Protein AF-A0A3D2CGJ2-F1 (afdb_monomer)

Sequence (228 aa):
MRFDLLVDPRADGAYFADTLSVARAELLLHAPTCEPAVIEHPMFTRLRVDAPREALPTLARLSFVQGIFAVDGEHLTVESAEPAHRLPAALVYGAKYRGKTHEILTLLALNVARATCTVPVETPLKVLDPMAGRGTTLLWAARLGWSATGIERQTGAVADFQRHVKKQCKLHRIKHKETRGTVGRKGRSGTGNFVRYSFGEPTIRLITGDARKTRPLLQGERFPLIVT

Mean predicted aligned error: 4.24 Å

Foldseek 3Di:
DKKKFWFAPCLCVAQPPCSVVLLQVLCCLLVVPWRWDWDDDPVTIITMTDDDPVCLLVSCLQLGGPFMWDDDPPDTHTDPRHVPFPDDPCLQPVPPDDAPHDLSNLSSQVSNQVSPFPDDPPDAAEEEEADCQLNSNQSVCVRNVHAYEYEHQDVVSQVNNVVSNVVCCVVVVQDKDKDWDAQDDDDPSQFRTKIWIDRDRYIYMYGHHHSVPCCSNCVPDDGSHYGD

Radius of gyration: 18.98 Å; Cα contacts (8 Å, |Δi|>4): 438; chains: 1; bounding box: 40×36×64 Å

Solvent-accessible surface area (backbone atoms only — not comparable to full-atom values): 12471 Å² total; per-residue (Å²): 86,46,33,35,35,31,52,34,79,68,34,42,81,53,45,48,96,42,36,67,63,51,47,51,52,56,46,34,65,80,36,75,85,37,73,61,46,81,47,81,49,103,88,52,44,28,40,34,30,63,45,61,79,85,48,34,38,61,56,42,54,41,56,39,41,68,47,43,24,40,53,56,91,90,46,73,43,82,49,94,50,61,46,72,58,70,44,66,67,54,64,58,69,32,96,85,62,76,48,90,59,53,70,50,46,45,45,38,53,51,51,54,50,53,66,74,40,88,68,58,91,87,53,88,49,36,36,34,19,55,68,27,52,40,31,54,61,37,38,46,28,39,22,65,50,18,22,20,42,27,21,26,67,56,63,68,32,50,52,49,30,53,52,49,54,55,47,38,29,63,77,68,67,50,70,66,48,82,49,73,53,57,44,73,72,92,52,95,82,49,51,26,29,32,46,32,42,30,60,74,86,24,34,36,32,45,29,30,32,58,52,94,55,43,66,71,62,50,73,80,69,80,54,88,36,79,56,127

Structure (mmCIF, N/CA/C/O backbone):
data_AF-A0A3D2CGJ2-F1
#
_entry.id   AF-A0A3D2CGJ2-F1
#
loop_
_atom_site.group_PDB
_atom_site.id
_atom_site.type_symbol
_atom_site.label_atom_id
_atom_site.label_alt_id
_atom_site.label_comp_id
_atom_site.label_asym_id
_atom_site.label_entity_id
_atom_site.label_seq_id
_atom_site.pdbx_PDB_ins_code
_atom_site.Cartn_x
_atom_site.Cartn_y
_atom_site.Cartn_z
_atom_site.occupancy
_atom_site.B_iso_or_equiv
_atom_site.auth_seq_id
_atom_site.auth_comp_id
_atom_site.auth_asym_id
_atom_site.auth_atom_id
_atom_site.pdbx_PDB_model_num
ATOM 1 N N . MET A 1 1 ? 5.450 -9.428 -25.112 1.00 92.50 1 MET A N 1
ATOM 2 C CA . MET A 1 1 ? 5.535 -8.076 -25.710 1.00 92.50 1 MET A CA 1
ATOM 3 C C . MET A 1 1 ? 6.461 -7.250 -24.839 1.00 92.50 1 MET A C 1
ATOM 5 O O . MET A 1 1 ? 6.574 -7.571 -23.661 1.00 92.50 1 MET A O 1
ATOM 9 N N . ARG A 1 2 ? 7.100 -6.213 -25.385 1.00 96.25 2 ARG A N 1
ATOM 10 C CA . ARG A 1 2 ? 7.971 -5.337 -24.595 1.00 96.25 2 ARG A CA 1
ATOM 11 C C . ARG A 1 2 ? 7.185 -4.176 -24.011 1.00 96.25 2 ARG A C 1
ATOM 13 O O . ARG A 1 2 ? 6.451 -3.501 -24.735 1.00 96.25 2 ARG A O 1
ATOM 20 N N . PHE A 1 3 ? 7.393 -3.933 -22.725 1.00 97.44 3 PHE A N 1
ATOM 21 C CA . PHE A 1 3 ? 6.833 -2.797 -22.013 1.00 97.44 3 PHE A CA 1
ATOM 22 C C . PHE A 1 3 ? 7.919 -2.047 -21.257 1.00 97.44 3 PHE A C 1
ATOM 24 O O . PHE A 1 3 ? 8.797 -2.663 -20.660 1.00 97.44 3 PHE A O 1
ATOM 31 N N . ASP A 1 4 ? 7.814 -0.725 -21.238 1.00 97.69 4 ASP A N 1
ATOM 32 C CA . ASP A 1 4 ? 8.592 0.129 -20.355 1.00 97.69 4 ASP A CA 1
ATOM 33 C C . ASP A 1 4 ? 7.729 0.579 -19.180 1.00 97.69 4 ASP A C 1
ATOM 35 O O . ASP A 1 4 ? 6.671 1.185 -19.362 1.00 97.69 4 ASP A O 1
ATOM 39 N N . LEU A 1 5 ? 8.207 0.303 -17.972 1.00 97.75 5 LEU A N 1
ATOM 40 C CA . LEU A 1 5 ? 7.617 0.742 -16.716 1.00 97.75 5 LEU A CA 1
ATOM 41 C C . LEU A 1 5 ? 8.320 2.026 -16.277 1.00 97.75 5 LEU A C 1
ATOM 43 O O . LEU A 1 5 ? 9.502 1.995 -15.933 1.00 97.75 5 LEU A O 1
ATOM 47 N N . LEU A 1 6 ? 7.620 3.157 -16.308 1.00 97.75 6 LEU A N 1
ATOM 48 C CA . LEU A 1 6 ? 8.164 4.434 -15.851 1.00 97.75 6 LEU A CA 1
ATOM 49 C C . LEU A 1 6 ? 8.281 4.435 -14.328 1.00 97.75 6 LEU A C 1
ATOM 51 O O . LEU A 1 6 ? 7.284 4.227 -13.632 1.00 97.75 6 LEU A O 1
ATOM 55 N N . VAL A 1 7 ? 9.491 4.692 -13.833 1.00 97.88 7 VAL A N 1
ATOM 56 C CA . VAL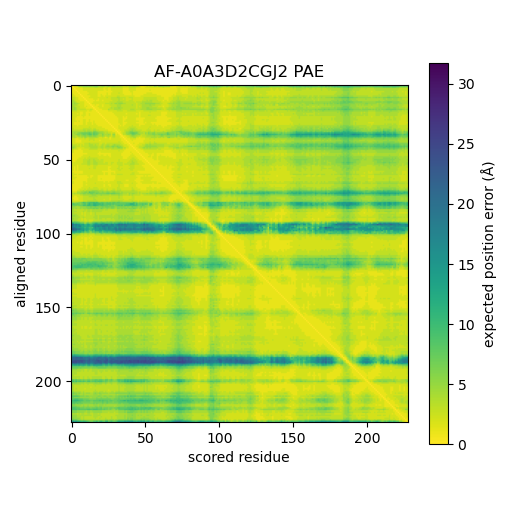 A 1 7 ? 9.768 4.808 -12.401 1.00 97.88 7 VAL A CA 1
ATOM 57 C C . VAL A 1 7 ? 9.228 6.144 -11.894 1.00 97.88 7 VAL A C 1
ATOM 59 O O . VAL A 1 7 ? 9.568 7.202 -12.417 1.00 97.88 7 VAL A O 1
ATOM 62 N N . ASP A 1 8 ? 8.374 6.090 -10.876 1.00 95.94 8 ASP A N 1
ATOM 63 C CA . ASP A 1 8 ? 7.817 7.254 -10.202 1.00 95.94 8 ASP A CA 1
ATOM 64 C C . ASP A 1 8 ? 8.944 8.016 -9.495 1.00 95.94 8 ASP A C 1
ATOM 66 O O . ASP A 1 8 ? 9.579 7.455 -8.601 1.00 95.94 8 ASP A O 1
ATOM 70 N N . PRO A 1 9 ? 9.178 9.301 -9.810 1.00 93.19 9 PRO A N 1
ATOM 71 C CA . PRO A 1 9 ? 10.244 10.078 -9.177 1.00 93.19 9 PRO A CA 1
ATOM 72 C C . PRO A 1 9 ? 10.048 10.242 -7.661 1.00 93.19 9 PRO A C 1
ATOM 74 O O . PRO A 1 9 ? 10.985 10.537 -6.927 1.00 93.19 9 PRO A O 1
ATOM 77 N N . ARG A 1 10 ? 8.831 10.035 -7.141 1.00 92.81 10 ARG A N 1
ATOM 78 C CA . ARG A 1 10 ? 8.567 10.042 -5.694 1.00 92.81 10 ARG A CA 1
ATOM 79 C C . ARG A 1 10 ? 9.101 8.788 -4.998 1.00 92.81 10 ARG A C 1
ATOM 81 O O . ARG A 1 10 ? 9.174 8.783 -3.769 1.00 92.81 10 ARG A O 1
ATOM 88 N N . ALA A 1 11 ? 9.449 7.738 -5.744 1.00 94.56 11 ALA A N 1
ATOM 89 C CA . ALA A 1 11 ? 10.068 6.536 -5.199 1.00 94.56 11 ALA A CA 1
ATOM 90 C C . ALA A 1 11 ? 11.435 6.845 -4.569 1.00 94.56 11 ALA A C 1
ATOM 92 O O . ALA A 1 11 ? 11.758 6.252 -3.545 1.00 94.56 11 ALA A O 1
ATOM 93 N N . ASP A 1 12 ? 12.158 7.857 -5.057 1.00 92.56 12 ASP A N 1
ATOM 94 C CA . ASP A 1 12 ? 13.422 8.305 -4.452 1.00 92.56 12 ASP A CA 1
ATOM 95 C C . ASP A 1 12 ? 13.230 8.823 -3.021 1.00 92.56 12 ASP A C 1
ATOM 97 O O . ASP A 1 12 ? 14.066 8.600 -2.151 1.00 92.56 12 ASP A O 1
ATOM 101 N N . GLY A 1 13 ? 12.086 9.447 -2.723 1.00 90.62 13 GLY A N 1
ATOM 102 C CA . GLY A 1 13 ? 11.732 9.835 -1.353 1.00 90.62 13 GLY A CA 1
ATOM 103 C C . GLY A 1 13 ? 11.372 8.652 -0.444 1.00 90.62 13 GLY A C 1
ATOM 104 O O . GLY A 1 13 ? 11.361 8.799 0.779 1.00 90.62 13 GLY A O 1
ATOM 105 N N . ALA A 1 14 ? 11.063 7.491 -1.028 1.00 92.31 14 ALA A N 1
ATOM 106 C CA . ALA A 1 14 ? 10.706 6.268 -0.314 1.00 92.31 14 ALA A CA 1
ATOM 107 C C . ALA A 1 14 ? 11.908 5.336 -0.103 1.00 92.31 14 ALA A C 1
ATOM 109 O O . ALA A 1 14 ? 12.018 4.718 0.955 1.00 92.31 14 ALA A O 1
ATOM 110 N N . TYR A 1 15 ? 12.757 5.210 -1.125 1.00 94.81 15 TYR A N 1
ATOM 111 C CA . TYR A 1 15 ? 13.809 4.196 -1.241 1.00 94.81 15 TYR A CA 1
ATOM 112 C C . TYR A 1 15 ? 15.217 4.795 -1.301 1.00 94.81 15 TYR A C 1
ATOM 114 O O . TYR A 1 15 ? 16.192 4.065 -1.149 1.00 94.81 15 TYR A O 1
ATOM 122 N N . PHE A 1 16 ? 15.340 6.115 -1.461 1.00 92.56 16 PHE A N 1
ATOM 123 C CA . PHE A 1 16 ? 16.615 6.827 -1.520 1.00 92.56 16 PHE A CA 1
ATOM 124 C C . PHE A 1 16 ? 17.534 6.276 -2.622 1.00 92.56 16 PHE A C 1
ATOM 126 O O . PHE A 1 16 ? 17.125 6.170 -3.773 1.00 92.56 16 PHE A O 1
ATOM 133 N N . ALA A 1 17 ? 18.781 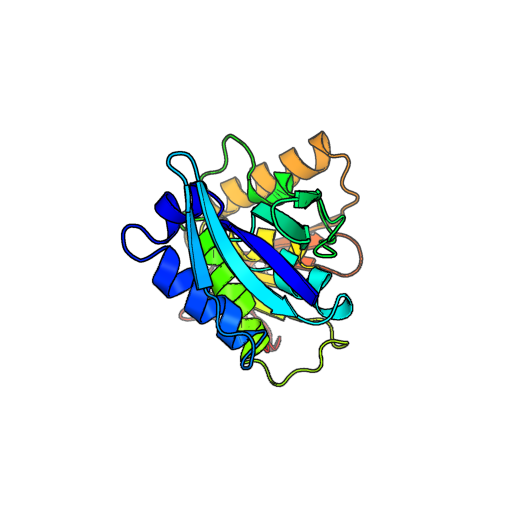5.934 -2.286 1.00 93.88 17 ALA A N 1
ATOM 134 C CA . ALA A 1 17 ? 19.759 5.417 -3.241 1.00 93.88 17 ALA A CA 1
ATOM 135 C C . ALA A 1 17 ? 19.392 4.028 -3.804 1.00 93.88 17 ALA A C 1
ATOM 137 O O . ALA A 1 17 ? 19.969 3.605 -4.802 1.00 93.88 17 ALA A O 1
ATOM 138 N N . ASP A 1 18 ? 18.422 3.337 -3.198 1.00 96.88 18 ASP A N 1
ATOM 139 C CA . ASP A 1 18 ? 18.042 1.966 -3.537 1.00 96.88 18 ASP A CA 1
ATOM 140 C C . ASP A 1 18 ? 16.813 1.879 -4.462 1.00 96.88 18 ASP A C 1
ATOM 142 O O . ASP A 1 18 ? 16.271 0.794 -4.665 1.00 96.88 18 ASP A O 1
ATOM 146 N N . THR A 1 19 ? 16.347 2.986 -5.059 1.00 96.56 19 THR A N 1
ATOM 147 C CA . THR A 1 19 ? 15.115 2.998 -5.877 1.00 96.56 19 THR A CA 1
ATOM 148 C C . THR A 1 19 ? 15.079 1.888 -6.929 1.00 96.56 19 THR A C 1
ATOM 150 O O . THR A 1 19 ? 14.100 1.145 -7.006 1.00 96.56 19 THR A O 1
ATOM 153 N N . LEU A 1 20 ? 16.140 1.731 -7.727 1.00 96.69 20 LEU A N 1
ATOM 154 C CA . LEU A 1 20 ? 16.167 0.733 -8.800 1.00 96.69 20 LEU A CA 1
ATOM 155 C C . LEU A 1 20 ? 16.313 -0.700 -8.278 1.00 96.69 20 LEU A C 1
ATOM 157 O O . LEU A 1 20 ? 15.720 -1.617 -8.848 1.00 96.69 20 LEU A O 1
ATOM 161 N N . SER A 1 21 ? 17.074 -0.906 -7.199 1.00 97.12 21 SER A N 1
ATOM 162 C CA . SER A 1 21 ? 17.254 -2.236 -6.607 1.00 97.12 21 SER A CA 1
ATOM 163 C C . SER A 1 21 ? 15.948 -2.726 -5.972 1.00 97.12 21 SER A C 1
ATOM 165 O O . SER A 1 21 ? 15.540 -3.864 -6.213 1.00 97.12 21 SER A O 1
ATOM 167 N N . VAL A 1 22 ? 15.235 -1.843 -5.266 1.00 97.81 22 VAL A N 1
ATOM 168 C CA . VAL A 1 22 ? 13.908 -2.105 -4.696 1.00 97.81 22 VAL A CA 1
ATOM 169 C C . VAL A 1 22 ? 12.865 -2.325 -5.791 1.00 97.81 22 VAL A C 1
ATOM 171 O O . VAL A 1 22 ? 12.122 -3.303 -5.724 1.00 97.81 22 VAL A O 1
ATOM 174 N N . ALA A 1 23 ? 12.836 -1.481 -6.827 1.00 97.44 23 ALA A N 1
ATOM 175 C CA . ALA A 1 23 ? 11.913 -1.633 -7.952 1.00 97.44 23 ALA A CA 1
ATOM 176 C C . ALA A 1 23 ? 12.105 -2.973 -8.680 1.00 97.44 23 ALA A C 1
ATOM 178 O O . ALA A 1 23 ? 11.134 -3.679 -8.959 1.00 97.44 23 ALA A O 1
ATOM 179 N N . ARG A 1 24 ? 13.360 -3.373 -8.933 1.00 97.12 24 ARG A N 1
ATOM 180 C CA . ARG A 1 24 ? 13.678 -4.684 -9.518 1.00 97.12 24 ARG A CA 1
ATOM 181 C C . ARG A 1 24 ? 13.236 -5.828 -8.606 1.00 97.12 24 ARG A C 1
ATOM 183 O O . ARG A 1 24 ? 12.664 -6.796 -9.099 1.00 97.12 24 ARG A O 1
ATOM 190 N N . ALA A 1 25 ? 13.486 -5.729 -7.302 1.00 97.06 25 ALA A N 1
ATOM 191 C CA . ALA A 1 25 ? 13.103 -6.766 -6.348 1.00 97.06 25 ALA A CA 1
ATOM 192 C C . ALA A 1 25 ? 11.578 -6.943 -6.261 1.00 97.06 25 ALA A C 1
ATOM 194 O O . ALA A 1 25 ? 11.092 -8.072 -6.301 1.00 97.06 25 ALA A O 1
ATOM 195 N N . GLU A 1 26 ? 10.816 -5.847 -6.195 1.00 97.69 26 GLU A N 1
ATOM 196 C CA . GLU A 1 26 ? 9.350 -5.902 -6.193 1.00 97.69 26 GLU A CA 1
ATOM 197 C C . GLU A 1 26 ? 8.807 -6.478 -7.509 1.00 97.69 26 GLU A C 1
ATOM 199 O O . GLU A 1 26 ? 7.946 -7.358 -7.487 1.00 97.69 26 GLU A O 1
ATOM 204 N N . LEU A 1 27 ? 9.338 -6.041 -8.658 1.00 96.94 27 LEU A N 1
ATOM 205 C CA . LEU A 1 27 ? 8.961 -6.581 -9.965 1.00 96.94 27 LEU A CA 1
ATOM 206 C C . LEU A 1 27 ? 9.160 -8.099 -10.016 1.00 96.94 27 LEU A C 1
ATOM 208 O O . LEU A 1 27 ? 8.228 -8.820 -10.364 1.00 96.94 27 LEU A O 1
ATOM 212 N N . LEU A 1 28 ? 10.345 -8.589 -9.647 1.00 95.25 28 LEU A N 1
ATOM 213 C CA . LEU A 1 28 ? 10.665 -10.019 -9.691 1.00 95.25 28 LEU A CA 1
ATOM 214 C C . LEU A 1 28 ? 9.841 -10.838 -8.692 1.00 95.25 28 LEU A C 1
ATOM 216 O O . LEU A 1 28 ? 9.604 -12.021 -8.915 1.00 95.25 28 LEU A O 1
ATOM 220 N N . LEU A 1 29 ? 9.344 -10.223 -7.620 1.00 94.44 29 LEU A N 1
ATOM 221 C CA . LEU A 1 29 ? 8.441 -10.890 -6.690 1.00 94.44 29 LEU A CA 1
ATOM 222 C C . LEU A 1 29 ? 7.063 -11.174 -7.319 1.00 94.44 29 LEU A C 1
ATOM 224 O O . LEU A 1 29 ? 6.441 -12.190 -7.015 1.00 94.44 29 LEU A O 1
ATOM 228 N N . HIS A 1 30 ? 6.593 -10.299 -8.211 1.00 91.62 30 HIS A N 1
ATOM 229 C CA . HIS A 1 30 ? 5.303 -10.440 -8.898 1.00 91.62 30 HIS A CA 1
ATOM 230 C C . HIS A 1 30 ? 5.408 -11.046 -10.303 1.00 91.62 30 HIS A C 1
ATOM 232 O O . HIS A 1 30 ? 4.425 -11.582 -10.815 1.00 91.62 30 HIS A O 1
ATOM 238 N N . ALA A 1 31 ? 6.584 -10.970 -10.920 1.00 91.12 31 ALA A N 1
ATOM 239 C CA . ALA A 1 31 ? 6.884 -11.483 -12.247 1.00 91.12 31 ALA A CA 1
ATOM 240 C C . ALA A 1 31 ? 8.306 -12.090 -12.274 1.00 91.12 31 ALA A C 1
ATOM 242 O O . ALA A 1 31 ? 9.223 -11.490 -12.837 1.00 91.12 31 ALA A O 1
ATOM 243 N N . PRO A 1 32 ? 8.511 -13.288 -11.686 1.00 88.62 32 PRO A N 1
ATOM 244 C CA . PRO A 1 32 ? 9.847 -13.856 -11.450 1.00 88.62 32 PRO A CA 1
ATOM 245 C C . PRO A 1 32 ? 10.691 -14.099 -12.701 1.00 88.62 32 PRO A C 1
ATOM 247 O O . PRO A 1 32 ? 11.912 -14.157 -12.623 1.00 88.62 32 PRO A O 1
ATOM 250 N N . THR A 1 33 ? 10.048 -14.251 -13.856 1.00 86.69 33 THR A N 1
ATOM 251 C CA . THR A 1 33 ? 10.714 -14.490 -15.142 1.00 86.69 33 THR A CA 1
ATOM 252 C C . THR A 1 33 ? 10.982 -13.206 -15.929 1.00 86.69 33 THR A C 1
ATOM 254 O O . THR A 1 33 ? 11.547 -13.271 -17.015 1.00 86.69 33 THR A O 1
ATOM 257 N N . CYS A 1 34 ? 10.545 -12.046 -15.430 1.00 87.69 34 CYS A N 1
ATOM 258 C CA . CYS A 1 34 ? 10.668 -10.760 -16.114 1.00 87.69 34 CYS A CA 1
ATOM 259 C C . CYS A 1 34 ? 11.903 -10.009 -15.612 1.00 87.69 34 CYS A C 1
ATOM 261 O O . CYS A 1 34 ? 11.780 -9.071 -14.824 1.00 87.69 34 CYS A O 1
ATOM 263 N N . GLU A 1 35 ? 13.098 -10.409 -16.054 1.00 89.56 35 GLU A N 1
ATOM 264 C CA . GLU A 1 35 ? 14.304 -9.633 -15.757 1.00 89.56 35 GLU A CA 1
ATOM 265 C C . GLU A 1 35 ? 14.260 -8.270 -16.466 1.00 89.56 35 GLU A C 1
ATOM 267 O O . GLU A 1 35 ? 14.174 -8.226 -17.696 1.00 89.56 35 GLU A O 1
ATOM 272 N N . PRO A 1 36 ? 14.306 -7.147 -15.724 1.00 95.94 36 PRO A N 1
ATOM 273 C CA . PRO A 1 36 ? 14.214 -5.836 -16.339 1.00 95.94 36 PRO A CA 1
ATOM 274 C C . PRO A 1 36 ? 15.566 -5.361 -16.877 1.00 95.94 36 PRO A C 1
ATOM 276 O O . PRO A 1 36 ? 16.588 -5.471 -16.198 1.00 95.94 36 PRO A O 1
ATOM 279 N N . ALA A 1 37 ? 15.551 -4.714 -18.041 1.00 96.62 37 ALA A N 1
ATOM 280 C CA . ALA A 1 37 ? 16.643 -3.850 -18.479 1.00 96.62 37 ALA A CA 1
ATOM 281 C C . ALA A 1 37 ? 16.384 -2.410 -18.010 1.00 96.62 37 ALA A C 1
ATOM 283 O O . ALA A 1 37 ? 15.287 -1.878 -18.187 1.00 96.62 37 ALA A O 1
ATOM 284 N N . VAL A 1 38 ? 17.389 -1.767 -17.417 1.00 97.38 38 VAL A N 1
ATOM 285 C CA . VAL A 1 38 ? 17.290 -0.361 -17.002 1.00 97.38 38 VAL A CA 1
ATOM 286 C C . VAL A 1 38 ? 17.525 0.528 -18.218 1.00 97.38 38 VAL A C 1
ATOM 288 O O . VAL A 1 38 ? 18.543 0.404 -18.894 1.00 97.38 38 VAL A O 1
ATOM 291 N N . ILE A 1 39 ? 16.581 1.425 -18.493 1.00 96.56 39 ILE A N 1
ATOM 292 C CA . ILE A 1 39 ? 16.680 2.421 -19.559 1.00 96.56 39 ILE A CA 1
ATOM 293 C C . ILE A 1 39 ? 16.697 3.803 -18.912 1.00 96.56 39 ILE A C 1
ATOM 295 O O . ILE A 1 39 ? 15.660 4.301 -18.462 1.00 96.56 39 ILE A O 1
ATOM 299 N N . GLU A 1 40 ? 17.874 4.416 -18.870 1.00 95.25 40 GLU A N 1
ATOM 300 C CA . GLU A 1 40 ? 18.070 5.749 -18.306 1.00 95.25 40 GLU A CA 1
ATOM 301 C C . GLU A 1 40 ? 17.908 6.826 -19.380 1.00 95.25 40 GLU A C 1
ATOM 303 O O . GLU A 1 40 ? 18.417 6.718 -20.496 1.00 95.25 40 GLU A O 1
ATOM 308 N N . HIS A 1 41 ? 17.186 7.883 -19.031 1.00 92.56 41 HIS A N 1
ATOM 309 C CA . HIS A 1 41 ? 17.083 9.113 -19.798 1.00 92.56 41 HIS A CA 1
ATOM 310 C C . HIS A 1 41 ? 17.376 10.283 -18.846 1.00 92.56 41 HIS A C 1
ATOM 312 O O . HIS A 1 41 ? 17.031 10.186 -17.668 1.00 92.56 41 HIS A O 1
ATOM 318 N N . PRO A 1 42 ? 17.928 11.422 -19.307 1.00 93.19 42 PRO A N 1
ATOM 319 C CA . PRO A 1 42 ? 18.275 12.544 -18.424 1.00 93.19 42 PRO A CA 1
ATOM 320 C C . PRO A 1 42 ? 17.153 13.053 -17.503 1.00 93.19 42 PRO A C 1
ATOM 322 O O . PRO A 1 42 ? 17.430 13.692 -16.495 1.00 93.19 42 PRO A O 1
ATOM 325 N N . MET A 1 43 ? 15.891 12.792 -17.856 1.00 93.44 43 MET A N 1
ATOM 326 C CA . MET A 1 43 ? 14.709 13.262 -17.125 1.00 93.44 43 MET A CA 1
ATOM 327 C C . MET A 1 43 ? 13.953 12.165 -16.368 1.00 93.44 43 MET A C 1
ATOM 329 O O . MET A 1 43 ? 13.096 12.490 -15.550 1.00 93.44 43 MET A O 1
ATOM 333 N N . PHE A 1 44 ? 14.180 10.889 -16.684 1.00 94.94 44 PHE A N 1
ATOM 334 C CA . PHE A 1 44 ? 13.411 9.784 -16.116 1.00 94.94 44 PHE A CA 1
ATOM 335 C C . PHE A 1 44 ? 14.095 8.440 -16.355 1.00 94.94 44 PHE A C 1
ATOM 337 O O . PHE A 1 44 ? 14.824 8.257 -17.328 1.00 94.94 44 PHE A O 1
ATOM 344 N N . THR A 1 45 ? 13.756 7.464 -15.519 1.00 97.00 45 THR A N 1
ATOM 345 C CA . THR A 1 45 ? 14.235 6.087 -15.652 1.00 97.00 45 THR A CA 1
ATOM 346 C C . THR A 1 45 ? 13.070 5.149 -15.917 1.00 97.00 45 THR A C 1
ATOM 348 O O . THR A 1 45 ? 11.959 5.345 -15.416 1.00 97.00 45 THR A O 1
ATOM 351 N N . ARG A 1 46 ? 13.311 4.121 -16.731 1.00 97.12 46 ARG A N 1
ATOM 352 C CA . ARG A 1 46 ? 12.331 3.075 -17.033 1.00 97.12 46 ARG A CA 1
ATOM 353 C C . ARG A 1 46 ? 12.928 1.698 -16.797 1.00 97.12 46 ARG A C 1
ATOM 355 O O . ARG A 1 46 ? 14.113 1.486 -17.045 1.00 97.12 46 ARG A O 1
ATOM 362 N N . LEU A 1 47 ? 12.087 0.759 -16.381 1.00 97.81 47 LEU A N 1
ATOM 363 C CA . LEU A 1 47 ? 12.405 -0.665 -16.390 1.00 97.81 47 LEU A CA 1
ATOM 364 C C . LEU A 1 47 ? 11.713 -1.317 -17.585 1.00 97.81 47 LEU A C 1
ATOM 366 O O . LEU A 1 47 ? 10.485 -1.354 -17.648 1.00 97.81 47 LEU A O 1
ATOM 370 N N . ARG A 1 48 ? 12.501 -1.811 -18.538 1.00 97.38 48 ARG A N 1
ATOM 371 C CA . ARG A 1 48 ? 12.014 -2.521 -19.720 1.00 97.38 48 ARG A CA 1
ATOM 372 C C . ARG A 1 48 ? 11.855 -3.999 -19.416 1.00 97.38 48 ARG A C 1
ATOM 374 O O . ARG A 1 48 ? 12.817 -4.632 -18.997 1.00 97.38 48 ARG A O 1
ATOM 381 N N . VAL A 1 49 ? 10.674 -4.546 -19.677 1.00 97.06 49 VAL A N 1
ATOM 382 C CA . VAL A 1 49 ? 10.327 -5.946 -19.410 1.00 97.06 49 VAL A CA 1
ATOM 383 C C . VAL A 1 49 ? 9.663 -6.597 -20.618 1.00 97.06 49 VAL A C 1
ATOM 385 O O . VAL A 1 49 ? 8.922 -5.948 -21.360 1.00 97.06 49 VAL A O 1
ATOM 388 N N . ASP A 1 50 ? 9.885 -7.898 -20.785 1.00 95.88 50 ASP A N 1
ATOM 389 C CA . ASP A 1 50 ? 9.088 -8.740 -21.671 1.00 95.88 50 ASP A CA 1
ATOM 390 C C . ASP A 1 50 ? 7.971 -9.404 -20.866 1.00 95.88 50 ASP A C 1
ATOM 392 O O . ASP A 1 50 ? 8.223 -10.248 -20.011 1.00 95.88 50 ASP A O 1
ATOM 396 N N . ALA A 1 51 ? 6.724 -9.023 -21.139 1.00 94.12 51 ALA A N 1
ATOM 397 C CA . ALA A 1 51 ? 5.562 -9.545 -20.430 1.00 94.12 51 ALA A CA 1
ATOM 398 C C . ALA A 1 51 ? 4.364 -9.774 -21.374 1.00 94.12 51 ALA A C 1
ATOM 400 O O . ALA A 1 51 ? 4.287 -9.185 -22.464 1.00 94.12 51 ALA A O 1
ATOM 401 N N . PRO A 1 52 ? 3.424 -10.655 -20.998 1.00 93.50 52 PRO A N 1
ATOM 402 C CA . PRO A 1 52 ? 2.115 -10.743 -21.641 1.00 93.50 52 PRO A CA 1
ATOM 403 C C . PRO A 1 52 ? 1.243 -9.528 -21.257 1.00 93.50 52 PRO A C 1
ATOM 405 O O . PRO A 1 52 ? 1.425 -8.942 -20.187 1.00 93.50 52 PRO A O 1
ATOM 408 N N . ARG A 1 53 ? 0.291 -9.122 -22.113 1.00 92.38 53 ARG A N 1
ATOM 409 C CA . ARG A 1 53 ? -0.583 -7.949 -21.855 1.00 92.38 53 ARG A CA 1
ATOM 410 C C . ARG A 1 53 ? -1.437 -8.135 -20.599 1.00 92.38 53 ARG A C 1
ATOM 412 O O . ARG A 1 53 ? -1.753 -7.179 -19.900 1.00 92.38 53 ARG A O 1
ATOM 419 N N . GLU A 1 54 ? -1.755 -9.376 -20.279 1.00 91.88 54 GLU A N 1
ATOM 420 C CA . GLU A 1 54 ? -2.512 -9.813 -19.114 1.00 91.88 54 GLU A CA 1
ATOM 421 C C . GLU A 1 54 ? -1.799 -9.475 -17.793 1.00 91.88 54 GLU A C 1
ATOM 423 O O . GLU A 1 54 ? -2.449 -9.359 -16.757 1.00 91.88 54 GLU A O 1
ATOM 428 N N . ALA A 1 55 ? -0.476 -9.262 -17.817 1.00 92.38 55 ALA A N 1
ATOM 429 C CA . ALA A 1 55 ? 0.295 -8.854 -16.644 1.00 92.38 55 ALA A CA 1
ATOM 430 C C . ALA A 1 55 ? 0.182 -7.349 -16.333 1.00 92.38 55 ALA A C 1
ATOM 432 O O . ALA A 1 55 ? 0.524 -6.936 -15.223 1.00 92.38 55 ALA A O 1
ATOM 433 N N . LEU A 1 56 ? -0.310 -6.522 -17.267 1.00 93.94 56 LEU A N 1
ATOM 434 C CA . LEU A 1 56 ? -0.337 -5.061 -17.128 1.00 93.94 56 LEU A CA 1
ATOM 435 C C . LEU A 1 56 ? -1.038 -4.562 -15.852 1.00 93.94 56 LEU A C 1
ATOM 437 O O . LEU A 1 56 ? -0.464 -3.697 -15.191 1.00 93.94 56 LEU A O 1
ATOM 441 N N . PRO A 1 57 ? -2.202 -5.096 -15.422 1.00 92.88 57 PRO A N 1
ATOM 442 C CA . PRO A 1 57 ? -2.828 -4.662 -14.170 1.00 92.88 57 PRO A CA 1
ATOM 443 C C . PRO A 1 57 ? -1.980 -4.956 -12.924 1.00 92.88 57 PRO A C 1
ATOM 445 O O . PRO A 1 57 ? -2.039 -4.208 -11.947 1.00 92.88 57 PRO A O 1
ATOM 448 N N . THR A 1 58 ? -1.194 -6.037 -12.943 1.00 92.62 58 THR A N 1
ATOM 449 C CA . THR A 1 58 ? -0.263 -6.384 -11.859 1.00 92.62 58 THR A CA 1
ATOM 450 C C . THR A 1 58 ? 0.947 -5.457 -11.880 1.00 92.62 58 THR A C 1
ATOM 452 O O . THR A 1 58 ? 1.291 -4.896 -10.843 1.00 92.62 58 THR A O 1
ATOM 455 N N . LEU A 1 59 ? 1.540 -5.229 -13.056 1.00 95.75 59 LEU A N 1
ATOM 456 C CA . LEU A 1 59 ? 2.680 -4.324 -13.226 1.00 95.75 59 LEU A CA 1
ATOM 457 C C . LEU A 1 59 ? 2.320 -2.881 -12.847 1.00 95.75 59 LEU A C 1
ATOM 459 O O . LEU A 1 59 ? 3.077 -2.225 -12.143 1.00 95.75 59 LEU A O 1
ATOM 463 N N . ALA A 1 60 ? 1.130 -2.409 -13.221 1.00 95.94 60 ALA A N 1
ATOM 464 C CA . ALA A 1 60 ? 0.650 -1.067 -12.883 1.00 95.94 60 ALA A CA 1
ATOM 465 C C . ALA A 1 60 ? 0.418 -0.864 -11.377 1.00 95.94 60 ALA A C 1
ATOM 467 O O . ALA A 1 60 ? 0.245 0.268 -10.924 1.00 95.94 60 ALA A O 1
ATOM 468 N N . ARG A 1 61 ? 0.354 -1.952 -10.598 1.00 95.25 61 ARG A N 1
ATOM 469 C CA . ARG A 1 61 ? 0.147 -1.917 -9.145 1.00 95.25 61 ARG A CA 1
ATOM 470 C C . ARG A 1 61 ? 1.459 -1.925 -8.351 1.00 95.25 61 ARG A C 1
ATOM 472 O O . ARG A 1 61 ? 1.415 -1.690 -7.143 1.00 95.25 61 ARG A O 1
ATOM 479 N N . LEU A 1 62 ? 2.599 -2.174 -8.998 1.00 96.81 62 LEU A N 1
ATOM 480 C CA . LEU A 1 62 ? 3.914 -2.079 -8.362 1.00 96.81 62 LEU A CA 1
ATOM 481 C C . LEU A 1 62 ? 4.126 -0.666 -7.807 1.00 96.81 62 LEU A C 1
ATOM 483 O O . LEU A 1 62 ? 3.676 0.323 -8.392 1.00 96.81 62 LEU A O 1
ATOM 487 N N . SER A 1 63 ? 4.778 -0.559 -6.654 1.00 97.19 63 SER A N 1
ATOM 488 C CA . SER A 1 63 ? 4.813 0.677 -5.872 1.00 97.19 63 SER A CA 1
ATOM 489 C C . SER A 1 63 ? 5.583 1.811 -6.541 1.00 97.19 63 SER A C 1
ATOM 491 O O . SER A 1 63 ? 5.322 2.980 -6.249 1.00 97.19 63 SER A O 1
ATOM 493 N N . PHE A 1 64 ? 6.509 1.469 -7.435 1.00 97.12 64 PHE A N 1
ATOM 494 C CA . PHE A 1 64 ? 7.324 2.418 -8.185 1.00 97.12 64 PHE A CA 1
ATOM 495 C C . PHE A 1 64 ? 6.731 2.794 -9.548 1.00 97.12 64 PHE A C 1
ATOM 497 O O . PHE A 1 64 ? 7.279 3.673 -10.199 1.00 97.12 64 PHE A O 1
ATOM 504 N N . VAL A 1 65 ? 5.672 2.135 -10.033 1.00 97.12 65 VAL A N 1
ATOM 505 C CA . VAL A 1 65 ? 5.209 2.330 -11.416 1.00 97.12 65 VAL A CA 1
ATOM 506 C C . VAL A 1 65 ? 4.303 3.553 -11.519 1.00 97.12 65 VAL A C 1
ATOM 508 O O . VAL A 1 65 ? 3.214 3.596 -10.950 1.00 97.12 65 VAL A O 1
ATOM 511 N N . GLN A 1 66 ? 4.740 4.543 -12.297 1.00 95.56 66 GLN A N 1
ATOM 512 C CA . GLN A 1 66 ? 3.957 5.742 -12.607 1.00 95.56 66 GLN A CA 1
ATOM 513 C C . GLN A 1 66 ? 3.127 5.589 -13.888 1.00 95.56 66 GLN A C 1
ATOM 515 O O . GLN A 1 66 ? 2.058 6.185 -14.012 1.00 95.56 66 GLN A O 1
ATOM 520 N N . GLY A 1 67 ? 3.621 4.807 -14.846 1.00 96.12 67 GLY A N 1
ATOM 521 C CA . GLY A 1 67 ? 2.977 4.584 -16.136 1.00 96.12 67 GLY A CA 1
ATOM 522 C C . GLY A 1 67 ? 3.628 3.436 -16.896 1.00 96.12 67 GLY A C 1
ATOM 523 O O . GLY A 1 67 ? 4.759 3.052 -16.595 1.00 96.12 67 GLY A O 1
ATOM 524 N N . ILE A 1 68 ? 2.906 2.885 -17.871 1.00 97.62 68 ILE A N 1
ATOM 525 C CA . ILE A 1 68 ? 3.376 1.771 -18.697 1.00 97.62 68 ILE A CA 1
ATOM 526 C C . ILE A 1 68 ? 3.271 2.153 -20.169 1.00 97.62 68 ILE A C 1
ATOM 528 O O . ILE A 1 68 ? 2.271 2.731 -20.597 1.00 97.62 68 ILE A O 1
ATOM 532 N N . PHE A 1 69 ? 4.301 1.809 -20.936 1.00 97.75 69 PHE A N 1
ATOM 533 C CA . PHE A 1 69 ? 4.374 2.070 -22.366 1.00 97.75 69 PHE A CA 1
ATOM 534 C C . PHE A 1 69 ? 4.645 0.771 -23.116 1.00 97.75 69 PHE A C 1
ATOM 536 O O . PHE A 1 69 ? 5.589 0.061 -22.776 1.00 97.75 69 PHE A O 1
ATOM 543 N N . ALA A 1 70 ? 3.867 0.461 -24.150 1.00 97.69 70 ALA A N 1
ATOM 544 C CA . ALA A 1 70 ? 4.256 -0.552 -25.124 1.00 97.69 70 ALA A CA 1
ATOM 545 C C . ALA A 1 70 ? 5.402 -0.027 -25.984 1.00 97.69 70 ALA A C 1
ATOM 547 O O . ALA A 1 70 ? 5.395 1.136 -26.396 1.00 97.69 70 ALA A O 1
ATOM 548 N N . VAL A 1 71 ? 6.371 -0.901 -26.248 1.00 97.56 71 VAL A N 1
ATOM 549 C CA . VAL A 1 71 ? 7.581 -0.578 -27.004 1.00 97.56 71 VAL A CA 1
ATOM 550 C C . VAL A 1 71 ? 7.523 -1.248 -28.371 1.00 97.56 71 VAL A C 1
ATOM 552 O O . VAL A 1 71 ? 7.451 -2.477 -28.451 1.00 97.56 71 VAL A O 1
ATOM 555 N N . ASP A 1 72 ? 7.623 -0.444 -29.428 1.00 96.06 72 ASP A N 1
ATOM 556 C CA . ASP A 1 72 ? 7.776 -0.906 -30.811 1.00 96.06 72 ASP A CA 1
ATOM 557 C C . ASP A 1 72 ? 8.922 -0.149 -31.498 1.00 96.06 72 ASP A C 1
ATOM 559 O O . ASP A 1 72 ? 8.797 1.020 -31.875 1.00 96.06 72 ASP A O 1
ATOM 563 N N . GLY A 1 73 ? 10.087 -0.798 -31.582 1.00 91.69 73 GLY A N 1
ATOM 564 C CA . GLY A 1 73 ? 11.333 -0.138 -31.968 1.00 91.69 73 GLY A CA 1
ATOM 565 C C . GLY A 1 73 ? 11.647 1.039 -31.037 1.00 91.69 73 GLY A C 1
ATOM 566 O O . GLY A 1 73 ? 11.909 0.845 -29.848 1.00 91.69 73 GLY A O 1
ATOM 567 N N . GLU A 1 74 ? 11.607 2.253 -31.586 1.00 89.44 74 GLU A N 1
ATOM 568 C CA . GLU A 1 74 ? 11.815 3.5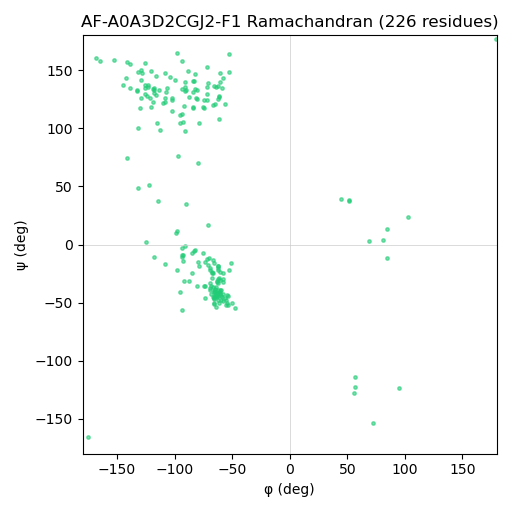13 -30.855 1.00 89.44 74 GLU A CA 1
ATOM 569 C C . GLU A 1 74 ? 10.510 4.165 -30.368 1.00 89.44 74 GLU A C 1
ATOM 571 O O . GLU A 1 74 ? 10.544 5.114 -29.583 1.00 89.44 74 GLU A O 1
ATOM 576 N N . HIS A 1 75 ? 9.353 3.658 -30.796 1.00 95.88 75 HIS A N 1
ATOM 577 C CA . HIS A 1 75 ? 8.057 4.225 -30.447 1.00 95.88 75 HIS A CA 1
ATOM 578 C C . HIS A 1 75 ? 7.568 3.711 -29.094 1.00 95.88 75 HIS A C 1
ATOM 580 O O . HIS A 1 75 ? 7.686 2.528 -28.761 1.00 95.88 75 HIS A O 1
ATOM 586 N N . LEU A 1 76 ? 6.964 4.622 -28.331 1.00 96.62 76 LEU A N 1
ATOM 587 C CA . LEU A 1 76 ? 6.355 4.352 -27.035 1.00 96.62 76 LEU A CA 1
ATOM 588 C C . LEU A 1 76 ? 4.883 4.722 -27.101 1.00 96.62 76 LEU A C 1
ATOM 590 O O . LEU A 1 76 ? 4.541 5.886 -27.307 1.00 96.62 76 LEU A O 1
ATOM 594 N N . THR A 1 77 ? 4.014 3.741 -26.892 1.00 97.31 77 THR A N 1
ATOM 595 C CA . THR A 1 77 ? 2.568 3.975 -26.820 1.00 97.31 77 THR A CA 1
ATOM 596 C C . THR A 1 77 ? 2.114 3.816 -25.382 1.00 97.31 77 THR A C 1
ATOM 598 O O . THR A 1 77 ? 2.386 2.789 -24.768 1.00 97.31 77 THR A O 1
ATOM 601 N N . VAL A 1 78 ? 1.434 4.826 -24.834 1.00 96.88 78 VAL A N 1
ATOM 602 C CA . VAL A 1 78 ? 0.872 4.754 -23.477 1.00 96.88 78 VAL A CA 1
ATOM 603 C C . VAL A 1 78 ? -0.144 3.620 -23.411 1.00 96.88 78 VAL A C 1
ATOM 605 O O . VAL A 1 78 ? -1.091 3.578 -24.194 1.00 96.88 78 VAL A O 1
ATOM 608 N N . GLU A 1 79 ? 0.033 2.726 -22.445 1.00 95.81 79 GLU A N 1
ATOM 609 C CA . GLU A 1 79 ? -0.907 1.647 -22.173 1.00 95.81 79 GLU A CA 1
ATOM 610 C C . GLU A 1 79 ? -1.901 2.072 -21.090 1.00 95.81 79 GLU A C 1
ATOM 612 O O . GLU A 1 79 ? -1.526 2.589 -20.035 1.00 95.81 79 GLU A O 1
ATOM 617 N N . SER A 1 80 ? -3.190 1.816 -21.328 1.00 87.44 80 SER A N 1
ATOM 618 C CA . SER A 1 80 ? -4.241 2.008 -20.323 1.00 87.44 80 SER A CA 1
ATOM 619 C C . SER A 1 80 ? -4.249 0.818 -19.359 1.00 87.44 80 SER A C 1
ATOM 621 O O . SER A 1 80 ? -5.122 -0.048 -19.388 1.00 87.44 80 SER A O 1
ATOM 623 N N . ALA A 1 81 ? -3.209 0.736 -18.532 1.00 85.06 81 ALA A N 1
ATOM 624 C CA . ALA A 1 81 ? -3.075 -0.289 -17.511 1.00 85.06 81 ALA A CA 1
ATOM 625 C C . ALA A 1 81 ? -3.685 0.211 -16.197 1.00 85.06 81 ALA A C 1
ATOM 627 O O . ALA A 1 81 ? -3.050 0.938 -15.435 1.00 85.06 81 ALA A O 1
ATOM 628 N N . GLU A 1 82 ? -4.932 -0.174 -15.925 1.00 85.06 82 GLU A N 1
ATOM 629 C CA . GLU A 1 82 ? -5.588 0.180 -14.670 1.00 85.06 82 GLU A CA 1
ATOM 630 C C . GLU A 1 82 ? -5.212 -0.814 -13.558 1.00 85.06 82 GLU A C 1
ATOM 632 O O . GLU A 1 82 ? -5.582 -1.990 -13.627 1.00 85.06 82 GLU A O 1
ATOM 637 N N . PRO A 1 83 ? -4.564 -0.372 -12.464 1.00 87.69 83 PRO A N 1
ATOM 638 C CA . PRO A 1 83 ? -4.194 -1.224 -11.326 1.00 87.69 83 PRO A CA 1
ATOM 639 C C . PRO A 1 83 ? -5.399 -1.670 -10.477 1.00 87.69 83 PRO A C 1
ATOM 641 O O . PRO A 1 83 ? -5.236 -2.061 -9.321 1.00 87.69 83 PRO A O 1
ATOM 644 N N . ALA A 1 84 ? -6.626 -1.554 -10.995 1.00 88.38 84 ALA A N 1
ATOM 645 C CA . ALA A 1 84 ? -7.894 -1.936 -10.370 1.00 88.38 84 ALA A CA 1
ATOM 646 C C . ALA A 1 84 ? -8.044 -1.506 -8.891 1.00 88.38 84 ALA A C 1
ATOM 648 O O . ALA A 1 84 ? -8.565 -2.252 -8.059 1.00 88.38 84 ALA A O 1
ATOM 649 N N . HIS A 1 85 ? -7.576 -0.301 -8.545 1.00 92.19 85 HIS A N 1
ATOM 650 C CA . HIS A 1 85 ? -7.794 0.284 -7.221 1.00 92.19 85 HIS A CA 1
ATOM 651 C C . HIS A 1 85 ? -9.289 0.564 -6.998 1.00 92.19 85 HIS A C 1
ATOM 653 O O . HIS A 1 85 ? -9.969 1.095 -7.872 1.00 92.19 85 HIS A O 1
ATOM 659 N N . ARG A 1 86 ? -9.807 0.240 -5.807 1.00 93.50 86 ARG A N 1
ATOM 660 C CA . ARG A 1 86 ? -11.232 0.394 -5.461 1.00 93.50 86 ARG A CA 1
ATOM 661 C C . ARG A 1 86 ? -11.600 1.790 -4.973 1.00 93.50 86 ARG A C 1
ATOM 663 O O . ARG A 1 86 ? -12.762 2.171 -5.077 1.00 93.50 86 ARG A O 1
ATOM 670 N N . LEU A 1 87 ? -10.639 2.544 -4.433 1.00 95.06 87 LEU A N 1
ATOM 671 C CA . LEU A 1 87 ? -10.866 3.904 -3.932 1.00 95.06 87 LEU A CA 1
ATOM 672 C C . LEU A 1 87 ? -9.898 4.923 -4.561 1.00 95.06 87 LEU A C 1
ATOM 674 O O . LEU A 1 87 ? -8.798 4.561 -4.994 1.00 95.06 87 LEU A O 1
ATOM 678 N N . PRO A 1 88 ? -10.267 6.218 -4.589 1.00 94.00 88 PRO A N 1
ATOM 679 C CA . PRO A 1 88 ? -9.426 7.267 -5.158 1.00 94.00 88 PRO A CA 1
ATOM 680 C C . PRO A 1 88 ? -8.072 7.410 -4.451 1.00 94.00 88 PRO A C 1
ATOM 682 O O . PRO A 1 88 ? -7.971 7.270 -3.231 1.00 94.00 88 PRO A O 1
ATOM 685 N N . ALA A 1 89 ? -7.038 7.796 -5.205 1.00 93.06 89 ALA A N 1
ATOM 686 C CA . ALA A 1 89 ? -5.690 8.042 -4.677 1.00 93.06 89 ALA A CA 1
ATOM 687 C C . ALA A 1 89 ? -5.651 9.115 -3.571 1.00 93.06 89 ALA A C 1
ATOM 689 O O . ALA A 1 89 ? -4.835 9.031 -2.657 1.00 93.06 89 ALA A O 1
ATOM 690 N N . ALA A 1 90 ? -6.571 10.085 -3.601 1.00 91.56 90 ALA A N 1
ATOM 691 C CA . ALA A 1 90 ? -6.668 11.145 -2.598 1.00 91.56 90 ALA A CA 1
ATOM 692 C C . ALA A 1 90 ? -6.966 10.639 -1.173 1.00 91.56 90 ALA A C 1
ATOM 694 O O . ALA A 1 90 ? -6.673 11.337 -0.199 1.00 91.56 90 ALA A O 1
ATOM 695 N N . LEU A 1 91 ? -7.500 9.416 -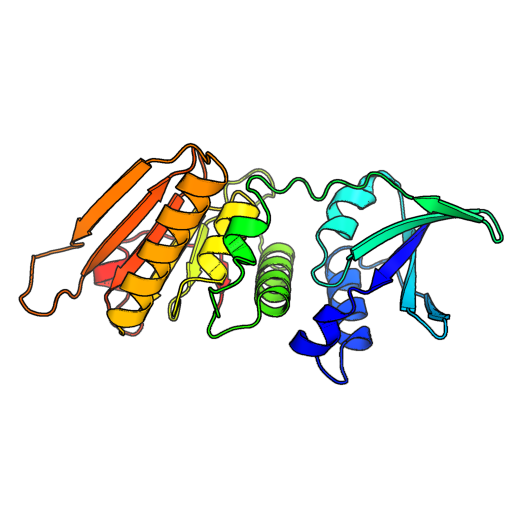1.032 1.00 92.88 91 LEU A N 1
ATOM 696 C CA . LEU A 1 91 ? -7.639 8.772 0.274 1.00 92.88 91 LEU A CA 1
ATOM 697 C C . LEU A 1 91 ? -6.272 8.519 0.927 1.00 92.88 91 LEU A C 1
ATOM 699 O O . LEU A 1 91 ? -6.167 8.598 2.145 1.00 92.88 91 LEU A O 1
ATOM 703 N N . VAL A 1 92 ? -5.237 8.259 0.131 1.00 93.75 92 VAL A N 1
ATOM 704 C CA . VAL A 1 92 ? -3.867 8.008 0.594 1.00 93.75 92 VAL A CA 1
ATOM 705 C C . VAL A 1 92 ? -3.058 9.309 0.585 1.00 93.75 92 VAL A C 1
ATOM 707 O O . VAL A 1 92 ? -2.598 9.754 1.630 1.00 93.75 92 VAL A O 1
ATOM 710 N N . TYR A 1 93 ? -2.969 9.977 -0.567 1.00 87.81 93 TYR A N 1
ATOM 711 C CA . TYR A 1 93 ? -2.068 11.114 -0.809 1.00 87.81 93 TYR A CA 1
ATOM 712 C C . TYR A 1 93 ? -2.681 12.486 -0.484 1.00 87.81 93 TYR A C 1
ATOM 714 O O . TYR A 1 93 ? -2.458 13.471 -1.190 1.00 87.81 93 TYR A O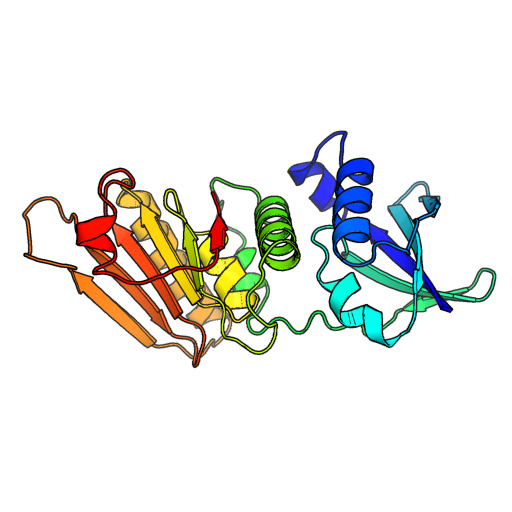 1
ATOM 722 N N . GLY A 1 94 ? -3.526 12.589 0.543 1.00 76.06 94 GLY A N 1
ATOM 723 C CA . GLY A 1 94 ? -4.187 13.862 0.838 1.00 76.06 94 GLY A CA 1
ATOM 724 C C . GLY A 1 94 ? -3.180 14.964 1.181 1.00 76.06 94 GLY A C 1
ATOM 725 O O . GLY A 1 94 ? -2.409 14.817 2.119 1.00 76.06 94 GLY A O 1
ATOM 726 N N . ALA A 1 95 ? -3.267 16.115 0.509 1.00 60.34 95 ALA A N 1
ATOM 727 C CA . ALA A 1 95 ? -2.262 17.194 0.507 1.00 60.34 95 ALA A CA 1
ATOM 728 C C . ALA A 1 95 ? -1.741 17.721 1.870 1.00 60.34 95 ALA A C 1
ATOM 730 O O . ALA A 1 95 ? -0.743 18.432 1.910 1.00 60.34 95 ALA A O 1
ATOM 731 N N . LYS A 1 96 ? -2.413 17.437 2.995 1.00 63.75 96 LYS A N 1
ATOM 732 C CA . LYS A 1 96 ? -1.985 17.845 4.354 1.00 63.75 96 LYS A CA 1
ATOM 733 C C . LYS A 1 96 ? -1.852 16.677 5.332 1.00 63.75 96 LYS A C 1
ATOM 735 O O . LYS A 1 96 ? -1.610 16.892 6.518 1.00 63.75 96 LYS A O 1
ATOM 740 N N . TYR A 1 97 ? -2.074 15.457 4.868 1.00 68.75 97 TYR A N 1
ATOM 741 C CA . TYR A 1 97 ? -1.941 14.269 5.683 1.00 68.75 97 TYR A CA 1
ATOM 742 C C . TYR A 1 97 ? -0.522 13.749 5.503 1.00 68.75 97 TYR A C 1
ATOM 744 O O . TYR A 1 97 ? -0.173 13.235 4.452 1.00 68.75 97 TYR A O 1
ATOM 752 N N . ARG A 1 98 ? 0.315 13.949 6.520 1.00 66.75 98 ARG A N 1
ATOM 753 C CA . ARG A 1 98 ? 1.637 13.331 6.567 1.00 66.75 98 ARG A CA 1
ATOM 754 C C . ARG A 1 98 ? 1.511 12.066 7.392 1.00 66.75 98 ARG A C 1
ATOM 756 O O . ARG A 1 98 ? 1.406 12.160 8.614 1.00 66.75 98 ARG A O 1
ATOM 763 N N . GLY A 1 99 ? 1.500 10.899 6.757 1.00 65.31 99 GLY A N 1
ATOM 764 C CA . GLY A 1 99 ? 1.750 9.647 7.470 1.00 65.31 99 GLY A CA 1
ATOM 765 C C . GLY A 1 99 ? 3.059 9.724 8.269 1.00 65.31 99 GLY A C 1
ATOM 766 O O . GLY A 1 99 ? 3.864 10.635 8.081 1.00 65.31 99 GLY A O 1
ATOM 767 N N . LYS A 1 100 ? 3.273 8.807 9.218 1.00 74.75 100 LYS A N 1
ATOM 768 C CA . LYS A 1 100 ? 4.635 8.617 9.754 1.00 74.75 100 LYS A CA 1
ATOM 769 C C . LYS A 1 100 ? 5.507 7.880 8.729 1.00 74.75 100 LYS A C 1
ATOM 771 O O . LYS A 1 100 ? 6.675 8.210 8.586 1.00 74.75 100 LYS A O 1
ATOM 776 N N . THR A 1 101 ? 4.901 6.943 8.003 1.00 80.56 101 THR A N 1
ATOM 777 C CA . THR A 1 101 ? 5.521 6.136 6.948 1.00 80.56 101 THR A CA 1
ATOM 778 C C . THR A 1 101 ? 5.175 6.699 5.572 1.00 80.56 101 THR A C 1
ATOM 780 O O . THR A 1 101 ? 4.039 7.140 5.364 1.00 80.56 101 THR A O 1
ATOM 783 N N . HIS A 1 102 ? 6.145 6.669 4.656 1.00 91.75 102 HIS A N 1
ATOM 784 C CA . HIS A 1 102 ? 5.993 7.113 3.272 1.00 91.75 102 HIS A CA 1
ATOM 785 C C . HIS A 1 102 ? 4.977 6.242 2.520 1.00 91.75 102 HIS A C 1
ATOM 787 O O . HIS A 1 102 ? 5.012 5.015 2.605 1.00 91.75 102 HIS A O 1
ATOM 793 N N . GLU A 1 103 ? 4.084 6.859 1.752 1.00 94.19 103 GLU A N 1
ATOM 794 C CA . GLU A 1 103 ? 2.959 6.177 1.114 1.00 94.19 103 GLU A CA 1
ATOM 795 C C . GLU A 1 103 ? 3.426 5.107 0.115 1.00 94.19 103 GLU A C 1
ATOM 797 O O . GLU A 1 103 ? 2.876 4.010 0.103 1.00 94.19 103 GLU A O 1
ATOM 802 N N . ILE A 1 104 ? 4.460 5.392 -0.683 1.00 95.56 104 ILE A N 1
ATOM 803 C CA . ILE A 1 104 ? 5.028 4.429 -1.646 1.00 95.56 104 ILE A CA 1
ATOM 804 C C . ILE A 1 104 ? 5.690 3.237 -0.933 1.00 95.56 104 ILE A C 1
ATOM 806 O O . ILE A 1 104 ? 5.535 2.095 -1.361 1.00 95.56 104 ILE A O 1
ATOM 810 N N . LEU A 1 105 ? 6.348 3.471 0.208 1.00 95.69 105 LEU A N 1
ATOM 811 C CA . LEU A 1 105 ? 6.928 2.394 1.012 1.00 95.69 105 LEU A CA 1
ATOM 812 C C . LEU A 1 105 ? 5.835 1.492 1.600 1.00 95.69 105 LEU A C 1
ATOM 814 O O . LEU A 1 105 ? 5.969 0.272 1.607 1.00 95.69 105 LEU A O 1
ATOM 818 N N . THR A 1 106 ? 4.722 2.075 2.049 1.00 96.06 106 THR A N 1
ATOM 819 C CA . THR A 1 106 ? 3.579 1.296 2.536 1.00 96.06 106 THR A CA 1
ATOM 820 C C . THR A 1 106 ? 2.938 0.452 1.431 1.00 96.06 106 THR A C 1
ATOM 822 O O . THR A 1 106 ? 2.556 -0.686 1.702 1.00 96.06 106 THR A O 1
ATOM 825 N N . LEU A 1 107 ? 2.831 0.962 0.195 1.00 97.00 107 LEU A N 1
ATOM 826 C CA . LEU A 1 107 ? 2.347 0.157 -0.933 1.00 97.00 107 LEU A CA 1
ATOM 827 C C . LEU A 1 107 ? 3.288 -1.020 -1.218 1.00 97.00 107 LEU A C 1
ATOM 829 O O . LEU A 1 107 ? 2.805 -2.144 -1.325 1.00 97.00 107 LEU A O 1
ATOM 833 N N . LEU A 1 108 ? 4.606 -0.789 -1.243 1.00 97.69 108 LEU A N 1
ATOM 834 C CA . LEU A 1 108 ? 5.598 -1.861 -1.388 1.00 97.69 108 LEU A CA 1
ATOM 835 C C . LEU A 1 108 ? 5.411 -2.944 -0.323 1.00 97.69 108 LEU A C 1
ATOM 837 O O . LEU A 1 108 ? 5.312 -4.122 -0.648 1.00 97.69 108 LEU A O 1
ATOM 841 N N . ALA A 1 109 ? 5.311 -2.556 0.952 1.00 97.12 109 ALA A N 1
ATOM 842 C CA . ALA A 1 109 ? 5.134 -3.509 2.045 1.00 97.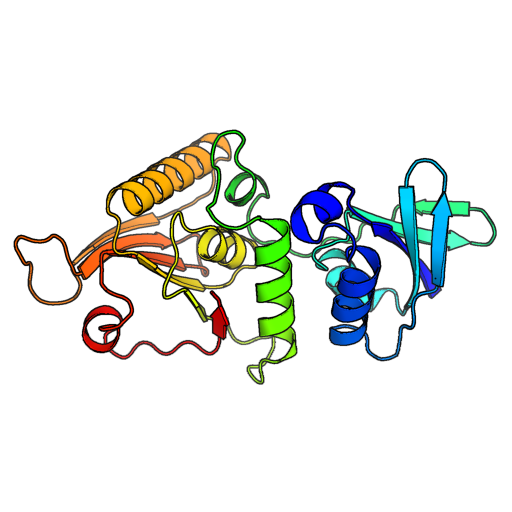12 109 ALA A CA 1
ATOM 843 C C . ALA A 1 109 ? 3.854 -4.351 1.881 1.00 97.12 109 ALA A C 1
ATOM 845 O O . ALA A 1 109 ? 3.864 -5.554 2.135 1.00 97.12 109 ALA A O 1
ATOM 846 N N . LEU A 1 110 ? 2.760 -3.743 1.411 1.00 96.88 110 LEU A N 1
ATOM 847 C CA . LEU A 1 110 ? 1.508 -4.448 1.122 1.00 96.88 110 LEU A CA 1
ATOM 848 C C . LEU A 1 110 ? 1.622 -5.381 -0.090 1.00 96.88 110 LEU A C 1
ATOM 850 O O . LEU A 1 110 ? 1.073 -6.483 -0.048 1.00 96.88 110 LEU A O 1
ATOM 854 N N . ASN A 1 111 ? 2.335 -4.974 -1.140 1.00 96.25 111 ASN A N 1
ATOM 855 C CA . ASN A 1 111 ? 2.597 -5.794 -2.324 1.00 96.25 111 ASN A CA 1
ATOM 856 C C . ASN A 1 111 ? 3.471 -7.011 -1.977 1.00 96.25 111 ASN A C 1
ATOM 858 O O . ASN A 1 111 ? 3.094 -8.142 -2.288 1.00 96.25 111 ASN A O 1
ATOM 862 N N . VAL A 1 112 ? 4.544 -6.813 -1.204 1.00 96.25 112 VAL A N 1
ATOM 863 C CA . VAL A 1 112 ? 5.386 -7.897 -0.668 1.00 96.25 112 VAL A CA 1
ATOM 864 C C . VAL A 1 112 ? 4.574 -8.849 0.208 1.00 96.25 112 VAL A C 1
ATOM 866 O O . VAL A 1 112 ? 4.627 -10.070 0.031 1.00 96.25 112 VAL A O 1
ATOM 869 N N . ALA A 1 113 ? 3.770 -8.306 1.126 1.00 95.12 113 ALA A N 1
ATOM 870 C CA . ALA A 1 113 ? 2.905 -9.106 1.984 1.00 95.12 113 ALA A CA 1
ATOM 871 C C . ALA A 1 113 ? 1.891 -9.911 1.159 1.00 95.12 113 ALA A C 1
ATOM 873 O O . ALA A 1 113 ? 1.638 -11.073 1.459 1.00 95.12 113 ALA A O 1
ATOM 874 N N . ARG A 1 114 ? 1.335 -9.334 0.086 1.00 92.88 114 ARG A N 1
ATOM 875 C CA . ARG A 1 114 ? 0.423 -10.039 -0.820 1.00 92.88 114 ARG A CA 1
ATOM 876 C C . ARG A 1 114 ? 1.109 -11.158 -1.594 1.00 92.88 114 ARG A C 1
ATOM 878 O O . ARG A 1 114 ? 0.522 -12.230 -1.695 1.00 92.88 114 ARG A O 1
ATOM 885 N N . ALA A 1 115 ? 2.295 -10.917 -2.143 1.00 92.62 115 ALA A N 1
ATOM 886 C CA . ALA A 1 115 ? 3.012 -11.903 -2.949 1.00 92.62 115 ALA A CA 1
ATOM 887 C C . ALA A 1 115 ? 3.492 -13.108 -2.131 1.00 92.62 115 ALA A C 1
ATOM 889 O O . ALA A 1 115 ? 3.569 -14.218 -2.643 1.00 92.62 115 ALA A O 1
ATOM 890 N N . THR A 1 116 ? 3.767 -12.900 -0.844 1.00 91.75 116 THR A N 1
ATOM 891 C CA . THR A 1 116 ? 4.181 -13.959 0.088 1.00 91.75 116 THR A CA 1
ATOM 892 C C . THR A 1 116 ? 3.004 -14.611 0.824 1.00 91.75 116 THR A C 1
ATOM 894 O O . THR A 1 116 ? 3.192 -15.540 1.611 1.00 91.75 116 THR A O 1
ATOM 897 N N . CYS A 1 117 ? 1.773 -14.154 0.576 1.00 93.00 117 CYS A N 1
ATOM 898 C CA . CYS A 1 117 ? 0.573 -14.684 1.208 1.00 93.00 117 CYS A CA 1
ATOM 899 C C . CYS A 1 117 ? 0.050 -15.920 0.477 1.00 93.00 117 CYS A C 1
ATOM 901 O O . CYS A 1 117 ? -0.193 -15.886 -0.726 1.00 93.00 117 CYS A O 1
ATOM 903 N N . THR A 1 118 ? -0.247 -16.981 1.223 1.00 91.31 118 THR A N 1
ATOM 904 C CA . THR A 1 118 ? -0.845 -18.212 0.678 1.00 91.31 118 THR A CA 1
ATOM 905 C C . THR A 1 118 ? -2.363 -18.137 0.506 1.00 91.31 118 THR A C 1
ATOM 907 O O . THR A 1 118 ? -2.975 -19.069 -0.013 1.00 91.31 118 THR A O 1
ATOM 910 N N . VAL A 1 119 ? -3.000 -17.044 0.941 1.00 91.88 119 VAL A N 1
ATOM 911 C CA . VAL A 1 119 ? -4.446 -16.858 0.786 1.00 91.88 119 VAL A CA 1
ATOM 912 C C . VAL A 1 119 ? -4.789 -16.594 -0.691 1.00 91.88 119 VAL A C 1
ATOM 914 O O . VAL A 1 119 ? -4.205 -15.671 -1.282 1.00 91.88 119 VAL A O 1
ATOM 917 N N . PRO A 1 120 ? -5.762 -17.326 -1.279 1.00 89.69 120 PRO A N 1
ATOM 918 C CA . PRO A 1 120 ? -6.179 -17.140 -2.673 1.00 89.69 120 PRO A CA 1
ATOM 919 C C . PRO A 1 120 ? -6.538 -15.686 -3.010 1.00 89.69 120 PRO A C 1
ATOM 921 O O . PRO A 1 120 ? -7.010 -14.944 -2.148 1.00 89.69 120 PRO A O 1
ATOM 924 N N . VAL A 1 121 ? -6.312 -15.263 -4.258 1.00 83.38 121 VAL A N 1
ATOM 925 C CA . VAL A 1 121 ? -6.538 -13.875 -4.741 1.00 83.38 121 VAL A CA 1
ATOM 926 C C . VAL A 1 121 ? -7.995 -13.442 -4.606 1.00 83.38 121 VAL A C 1
ATOM 928 O O . VAL A 1 121 ? -8.289 -12.276 -4.362 1.00 83.38 121 VAL A O 1
ATOM 931 N N . GLU A 1 122 ? -8.892 -14.405 -4.705 1.00 82.88 122 GLU A N 1
ATOM 932 C CA . GLU A 1 122 ? -10.340 -14.288 -4.686 1.00 82.88 122 GLU A CA 1
ATOM 933 C C . GLU A 1 122 ? -10.858 -14.109 -3.256 1.00 82.88 122 GLU A C 1
ATOM 935 O O . GLU A 1 122 ? -11.982 -13.657 -3.045 1.00 82.88 122 GLU A O 1
ATOM 940 N N . THR A 1 123 ? -10.042 -14.462 -2.257 1.00 84.50 123 THR A N 1
ATOM 941 C CA . THR A 1 123 ? -10.414 -14.336 -0.851 1.00 84.50 123 THR A CA 1
ATOM 942 C C . THR A 1 123 ? -10.190 -12.899 -0.377 1.00 84.50 123 THR A C 1
ATOM 944 O O . THR A 1 123 ? -9.064 -12.398 -0.458 1.00 84.50 123 THR A O 1
ATOM 947 N N . PRO A 1 124 ? -11.211 -12.232 0.196 1.00 86.00 124 PRO A N 1
ATOM 948 C CA . PRO A 1 124 ? -11.050 -10.896 0.754 1.00 86.00 124 PRO A CA 1
ATOM 949 C C . PRO A 1 124 ? -9.938 -10.848 1.808 1.00 86.00 124 PRO A C 1
ATOM 951 O O . PRO A 1 124 ? -9.993 -11.531 2.835 1.00 86.00 124 PRO A O 1
ATOM 954 N N . LEU A 1 125 ? -8.928 -10.010 1.574 1.00 93.50 125 LEU A N 1
ATOM 955 C CA . LEU A 1 125 ? -7.782 -9.895 2.471 1.00 93.50 125 LEU A CA 1
ATOM 956 C C . LEU A 1 125 ? -8.069 -8.985 3.662 1.00 93.50 125 LEU A C 1
ATOM 958 O O . LEU A 1 125 ? -8.774 -7.974 3.564 1.00 93.50 125 LEU A O 1
ATOM 962 N N . LYS A 1 126 ? -7.457 -9.344 4.796 1.00 96.19 126 LYS A N 1
ATOM 963 C CA . LYS A 1 126 ? -7.448 -8.544 6.019 1.00 96.19 126 LYS A CA 1
ATOM 964 C C . LYS A 1 126 ? -6.017 -8.270 6.468 1.00 96.19 126 LYS A C 1
ATOM 966 O O . LYS A 1 126 ? -5.239 -9.202 6.653 1.00 96.19 126 LYS A O 1
ATOM 971 N N . VAL A 1 127 ? -5.703 -7.001 6.696 1.00 98.00 127 VAL A N 1
ATOM 972 C CA . VAL A 1 127 ? -4.397 -6.549 7.190 1.00 98.00 127 VAL A CA 1
ATOM 973 C C . VAL A 1 127 ? -4.509 -6.130 8.651 1.00 98.00 127 VAL A C 1
ATOM 975 O O . VAL A 1 127 ? -5.438 -5.410 9.024 1.00 98.00 127 VAL A O 1
ATOM 978 N N . LEU A 1 128 ? -3.567 -6.561 9.481 1.00 97.94 128 LEU A N 1
ATOM 979 C CA . LEU A 1 128 ? -3.338 -5.985 10.801 1.00 97.94 128 LEU A CA 1
ATOM 980 C C . LEU A 1 128 ? -2.123 -5.062 10.746 1.00 97.94 128 LEU A C 1
ATOM 982 O O . LEU A 1 128 ? -1.038 -5.496 10.377 1.00 97.94 128 LEU A O 1
ATOM 986 N N . ASP A 1 129 ? -2.305 -3.821 11.179 1.00 97.44 129 ASP A N 1
ATOM 987 C CA . ASP A 1 129 ? -1.212 -2.894 11.454 1.00 97.44 129 ASP A CA 1
ATOM 988 C C . ASP A 1 129 ? -1.154 -2.614 12.967 1.00 97.44 129 ASP A C 1
ATOM 990 O O . ASP A 1 129 ? -1.957 -1.837 13.499 1.00 97.44 129 ASP A O 1
ATOM 994 N N . PRO A 1 130 ? -0.264 -3.282 13.719 1.00 96.00 130 PRO A N 1
ATOM 995 C CA . PRO A 1 130 ? -0.178 -3.106 15.162 1.00 96.00 130 PRO A CA 1
ATOM 996 C C . PRO A 1 130 ? 0.377 -1.731 15.573 1.00 96.00 130 PRO A C 1
ATOM 998 O O . PRO A 1 130 ? 0.278 -1.392 16.748 1.00 96.00 130 PRO A O 1
ATOM 1001 N N . MET A 1 131 ? 0.940 -0.938 14.657 1.00 94.50 131 MET A N 1
ATOM 1002 C CA . MET A 1 131 ? 1.550 0.368 14.933 1.00 94.50 131 MET A CA 1
ATOM 1003 C C . MET A 1 131 ? 1.055 1.421 13.939 1.00 94.50 131 MET A C 1
ATOM 1005 O O . MET A 1 131 ? 1.826 2.204 13.384 1.00 94.50 131 MET A O 1
ATOM 1009 N N . ALA A 1 132 ? -0.265 1.468 13.761 1.00 95.00 132 ALA A N 1
ATOM 1010 C CA . ALA A 1 132 ? -0.892 2.114 12.616 1.00 95.00 132 ALA A CA 1
ATOM 1011 C C . ALA A 1 132 ? -0.632 3.618 12.504 1.00 95.00 132 ALA A C 1
ATOM 1013 O O . ALA A 1 132 ? -0.839 4.199 11.435 1.00 95.00 132 ALA A O 1
ATOM 1014 N N . GLY A 1 133 ? -0.203 4.286 13.580 1.00 93.88 133 GLY A N 1
ATOM 1015 C CA . GLY A 1 133 ? 0.074 5.709 13.556 1.00 93.88 133 GLY A CA 1
ATOM 1016 C C . GLY A 1 133 ? -1.157 6.474 13.100 1.00 93.88 133 GLY A C 1
ATOM 1017 O O . GLY A 1 133 ? -2.239 6.388 13.681 1.00 93.88 133 GLY A O 1
ATOM 1018 N N . ARG A 1 134 ? -0.985 7.236 12.021 1.00 94.38 134 ARG A N 1
ATOM 1019 C CA . ARG A 1 134 ? -2.080 7.990 11.411 1.00 94.38 134 ARG A CA 1
ATOM 1020 C C . ARG A 1 134 ? -2.912 7.161 10.423 1.00 94.38 134 ARG A C 1
ATOM 1022 O O . ARG A 1 134 ? -3.947 7.647 9.991 1.00 94.38 134 ARG A O 1
ATOM 1029 N N . GLY A 1 135 ? -2.508 5.930 10.101 1.00 95.50 135 GLY A N 1
ATOM 1030 C CA . GLY A 1 135 ? -3.293 4.962 9.334 1.00 95.50 135 GLY A CA 1
ATOM 1031 C C . GLY A 1 135 ? -2.903 4.789 7.865 1.00 95.50 135 GLY A C 1
ATOM 1032 O O . GLY A 1 135 ? -3.752 4.359 7.093 1.00 95.50 135 GLY A O 1
ATOM 1033 N N . THR A 1 136 ? -1.668 5.098 7.447 1.00 95.94 136 THR A N 1
ATOM 1034 C CA . THR A 1 136 ? -1.246 4.973 6.031 1.00 95.94 136 THR A CA 1
ATOM 1035 C C . THR A 1 136 ? -1.507 3.568 5.466 1.00 95.94 136 THR A C 1
ATOM 1037 O O . THR A 1 136 ? -2.104 3.450 4.397 1.00 95.94 136 THR A O 1
ATOM 1040 N N . THR A 1 137 ? -1.192 2.508 6.220 1.00 97.31 137 THR A N 1
ATOM 1041 C CA . THR A 1 137 ? -1.480 1.107 5.852 1.00 97.31 137 THR A CA 1
ATOM 1042 C C . THR A 1 137 ? -2.972 0.848 5.675 1.00 97.31 137 THR A C 1
ATOM 1044 O O . THR A 1 137 ? -3.386 0.210 4.711 1.00 97.31 137 THR A O 1
ATOM 1047 N N . LEU A 1 138 ? -3.807 1.386 6.569 1.00 97.88 138 LEU A N 1
ATOM 1048 C CA . LEU A 1 138 ? -5.262 1.235 6.503 1.00 97.88 138 LEU A CA 1
ATOM 1049 C C . LEU A 1 138 ? -5.822 1.930 5.254 1.00 97.88 138 LEU A C 1
ATOM 1051 O O . LEU A 1 138 ? -6.664 1.363 4.562 1.00 97.88 138 LEU A O 1
ATOM 1055 N N . LEU A 1 139 ? -5.354 3.143 4.949 1.00 97.31 139 LEU A N 1
ATOM 1056 C CA . LEU A 1 139 ? -5.795 3.905 3.776 1.00 97.31 139 LEU A CA 1
ATOM 1057 C C . LEU A 1 139 ? -5.429 3.180 2.475 1.00 97.31 139 LEU A C 1
ATOM 1059 O O . LEU A 1 139 ? -6.261 3.092 1.570 1.00 97.31 139 LEU A O 1
ATOM 1063 N N . TRP A 1 140 ? -4.221 2.616 2.403 1.00 97.19 140 TRP A N 1
ATOM 1064 C CA . TRP A 1 140 ? -3.803 1.790 1.275 1.00 97.19 140 TRP A CA 1
ATOM 1065 C C . TRP A 1 140 ? -4.598 0.499 1.153 1.00 97.19 140 TRP A C 1
ATOM 1067 O O . TRP A 1 140 ? -5.089 0.207 0.067 1.00 97.19 140 TRP A O 1
ATOM 1077 N N . ALA A 1 141 ? -4.784 -0.237 2.249 1.00 97.44 141 ALA A N 1
ATOM 1078 C CA . ALA A 1 141 ? -5.584 -1.455 2.251 1.00 97.44 141 ALA A CA 1
ATOM 1079 C C . ALA A 1 141 ? -6.999 -1.180 1.717 1.00 97.44 141 ALA A C 1
ATOM 1081 O O . ALA A 1 141 ? -7.434 -1.847 0.783 1.00 97.44 141 ALA A O 1
ATOM 1082 N N . ALA A 1 142 ? -7.672 -0.126 2.197 1.00 97.25 142 ALA A N 1
ATOM 1083 C CA . ALA A 1 142 ? -8.975 0.277 1.666 1.00 97.25 142 ALA A CA 1
ATOM 1084 C C . ALA A 1 142 ? -8.927 0.593 0.164 1.00 97.25 142 ALA A C 1
ATOM 1086 O O . ALA A 1 142 ? -9.812 0.176 -0.584 1.00 97.25 142 ALA A O 1
ATOM 1087 N N . ARG A 1 143 ? -7.889 1.306 -0.294 1.00 96.12 143 ARG A N 1
ATOM 1088 C CA . ARG A 1 143 ? -7.694 1.624 -1.715 1.00 96.12 143 ARG A CA 1
ATOM 1089 C C . ARG A 1 143 ? -7.471 0.386 -2.581 1.00 96.12 143 ARG A C 1
ATOM 1091 O O . ARG A 1 143 ? -7.976 0.348 -3.701 1.00 96.12 143 ARG A O 1
ATOM 1098 N N . LEU A 1 144 ? -6.776 -0.622 -2.068 1.00 95.06 144 LEU A N 1
ATOM 1099 C CA . LEU A 1 144 ? -6.583 -1.922 -2.716 1.00 95.06 144 LEU A CA 1
ATOM 1100 C C . LEU A 1 144 ? -7.841 -2.809 -2.651 1.00 95.06 144 LEU A C 1
ATOM 1102 O O . LEU A 1 144 ? -7.885 -3.857 -3.287 1.00 95.06 144 LEU A O 1
ATOM 1106 N N . GLY A 1 145 ? -8.880 -2.389 -1.920 1.00 95.38 145 GLY A N 1
ATOM 1107 C CA . GLY A 1 145 ? -10.101 -3.169 -1.715 1.00 95.38 145 GLY A CA 1
ATOM 1108 C C . GLY A 1 145 ? -10.008 -4.185 -0.575 1.00 95.38 145 GLY A C 1
ATOM 1109 O O . GLY A 1 145 ? -10.863 -5.056 -0.463 1.00 95.38 145 GLY A O 1
ATOM 1110 N N . TRP A 1 146 ? -8.991 -4.090 0.278 1.00 96.62 146 TRP A N 1
ATOM 1111 C CA . TRP A 1 146 ? -8.797 -4.958 1.436 1.00 96.62 146 TRP A CA 1
ATOM 1112 C C . TRP A 1 146 ? -9.401 -4.335 2.693 1.00 96.62 146 TRP A C 1
ATOM 1114 O O . TRP A 1 146 ? -9.579 -3.119 2.804 1.00 96.62 146 TRP A O 1
ATOM 1124 N N . SER A 1 147 ? -9.693 -5.180 3.678 1.00 97.88 147 SER A N 1
ATOM 1125 C CA . SER A 1 147 ? -10.023 -4.706 5.019 1.00 97.88 147 SER A CA 1
ATOM 1126 C C . SER A 1 147 ? -8.757 -4.560 5.863 1.00 97.88 147 SER A C 1
ATOM 1128 O O . SER A 1 147 ? -7.799 -5.310 5.695 1.00 97.88 147 SER A O 1
ATOM 1130 N N . ALA A 1 148 ? -8.747 -3.623 6.807 1.00 98.25 148 ALA A N 1
ATOM 1131 C CA . ALA A 1 148 ? -7.625 -3.453 7.721 1.00 98.25 148 ALA A CA 1
ATOM 1132 C C . ALA A 1 148 ? -8.062 -3.096 9.141 1.00 98.25 148 ALA A C 1
ATOM 1134 O O . ALA A 1 148 ? -9.003 -2.333 9.362 1.00 98.25 148 ALA A O 1
ATOM 1135 N N . THR A 1 149 ? -7.343 -3.626 10.126 1.00 98.25 149 THR A N 1
ATOM 1136 C CA . THR A 1 149 ? -7.415 -3.167 11.513 1.00 98.25 149 THR A CA 1
ATOM 1137 C C . THR A 1 149 ? -6.067 -2.601 11.924 1.00 98.25 149 THR A C 1
ATOM 1139 O O . THR A 1 149 ? -5.050 -3.261 11.776 1.00 98.25 149 THR A O 1
ATOM 1142 N N . GLY A 1 150 ? -6.075 -1.388 12.460 1.00 97.62 150 GLY A N 1
ATOM 1143 C CA . GLY A 1 150 ? -4.924 -0.731 13.053 1.00 97.62 150 GLY A CA 1
ATOM 1144 C C . GLY A 1 150 ? -5.043 -0.651 14.570 1.00 97.62 150 GLY A C 1
ATOM 1145 O O . GLY A 1 150 ? -6.151 -0.480 15.090 1.00 97.62 150 GLY A O 1
ATOM 1146 N N . ILE A 1 151 ? -3.918 -0.712 15.276 1.00 97.25 151 ILE A N 1
ATOM 1147 C CA . ILE A 1 151 ? -3.816 -0.371 16.700 1.00 97.25 151 ILE A CA 1
ATOM 1148 C C . ILE A 1 151 ? -2.865 0.817 16.840 1.00 97.25 151 ILE A C 1
ATOM 1150 O O . ILE A 1 151 ? -1.789 0.829 16.256 1.00 97.25 151 ILE A O 1
ATOM 1154 N N . GLU A 1 152 ? -3.262 1.828 17.610 1.00 95.62 152 GLU A N 1
ATOM 1155 C CA . GLU A 1 152 ? -2.414 2.985 17.900 1.00 95.62 152 GLU A CA 1
ATOM 1156 C C . GLU A 1 152 ? -2.645 3.482 19.330 1.00 95.62 152 GLU A C 1
ATOM 1158 O O . GLU A 1 152 ? -3.778 3.586 19.795 1.00 95.62 152 GLU A O 1
ATOM 1163 N N . ARG A 1 153 ? -1.573 3.819 20.051 1.00 94.12 153 ARG A N 1
ATOM 1164 C CA . ARG A 1 153 ? -1.647 4.290 21.441 1.00 94.12 153 ARG A CA 1
ATOM 1165 C C . ARG A 1 153 ? -1.859 5.802 21.531 1.00 94.12 153 ARG A C 1
ATOM 1167 O O . ARG A 1 153 ? -2.476 6.285 22.477 1.00 94.12 153 ARG A O 1
ATOM 1174 N N . GLN A 1 154 ? -1.337 6.554 20.567 1.00 91.00 154 GLN A N 1
ATOM 1175 C CA . GLN A 1 154 ? -1.409 8.009 20.498 1.00 91.00 154 GLN A CA 1
ATOM 1176 C C . GLN A 1 154 ? -2.786 8.452 19.990 1.00 91.00 154 GLN A C 1
ATOM 1178 O O . GLN A 1 154 ? -3.080 8.413 18.796 1.00 91.00 154 GLN A O 1
ATOM 1183 N N . THR A 1 155 ? -3.624 8.949 20.896 1.00 86.75 155 THR A N 1
ATOM 1184 C CA . THR A 1 155 ? -4.978 9.442 20.582 1.00 86.75 155 THR A CA 1
ATOM 1185 C C . THR A 1 155 ? -4.985 10.561 19.537 1.00 86.75 155 THR A C 1
ATOM 1187 O O . THR A 1 155 ? -5.899 10.620 18.715 1.00 86.75 155 THR A O 1
ATOM 1190 N N . GLY A 1 156 ? -3.947 11.404 19.504 1.00 88.94 156 GLY A N 1
ATOM 1191 C CA . GLY A 1 156 ? -3.776 12.435 18.475 1.00 88.94 156 GLY A CA 1
ATOM 1192 C C . GLY A 1 156 ? -3.676 11.858 17.059 1.00 88.94 156 GLY A C 1
ATOM 1193 O O . GLY A 1 156 ? -4.320 12.361 16.143 1.00 88.94 156 GLY A O 1
ATOM 1194 N N . ALA A 1 157 ? -2.959 10.745 16.881 1.00 90.00 157 ALA A N 1
ATOM 1195 C CA . ALA A 1 157 ? -2.834 10.093 15.579 1.00 90.00 157 ALA A CA 1
ATOM 1196 C C . ALA A 1 157 ? -4.166 9.467 15.118 1.00 90.00 157 ALA A C 1
ATOM 1198 O O . ALA A 1 157 ? -4.523 9.558 13.943 1.00 90.00 157 ALA A O 1
ATOM 1199 N N . VAL A 1 158 ? -4.957 8.936 16.057 1.00 91.25 158 VAL A N 1
ATOM 1200 C CA . VAL A 1 158 ? -6.319 8.437 15.791 1.00 91.25 158 VAL A CA 1
ATOM 1201 C C . VAL A 1 158 ? -7.266 9.573 15.384 1.00 91.25 158 VAL A C 1
ATOM 1203 O O . VAL A 1 158 ? -8.058 9.424 14.451 1.00 91.25 158 VAL A O 1
ATOM 1206 N N . ALA A 1 159 ? -7.174 10.731 16.042 1.00 91.62 159 ALA A N 1
ATOM 1207 C CA . ALA A 1 159 ? -7.951 11.913 15.677 1.00 91.62 159 ALA A CA 1
ATOM 1208 C C . ALA A 1 159 ? -7.566 12.452 14.285 1.00 91.62 159 ALA A C 1
ATOM 1210 O O . ALA A 1 159 ? -8.442 12.844 13.507 1.00 91.62 159 ALA A O 1
ATOM 1211 N N . ASP A 1 160 ? -6.273 12.429 13.950 1.00 93.69 160 ASP A N 1
ATOM 1212 C CA . ASP A 1 160 ? -5.750 12.786 12.629 1.00 93.69 160 ASP A CA 1
ATOM 1213 C C . ASP A 1 160 ? -6.276 11.864 11.529 1.00 93.69 160 ASP A C 1
ATOM 1215 O O . ASP A 1 160 ? -6.797 12.358 10.524 1.00 93.69 160 ASP A O 1
ATOM 1219 N N . PHE A 1 161 ? -6.223 10.547 11.749 1.00 94.88 161 PHE A N 1
ATOM 1220 C CA . PHE A 1 161 ? -6.817 9.550 10.858 1.00 94.88 161 PHE A CA 1
ATOM 1221 C C . PHE A 1 161 ? -8.298 9.845 10.603 1.00 94.88 161 PHE A C 1
ATOM 1223 O O . PHE A 1 161 ? -8.735 9.969 9.458 1.00 94.88 161 PHE A O 1
ATOM 1230 N N . GLN A 1 162 ? -9.078 10.025 11.675 1.00 94.94 162 GLN A N 1
ATOM 1231 C CA . GLN A 1 162 ? -10.513 10.281 11.579 1.00 94.94 162 GLN A CA 1
ATOM 1232 C C . GLN A 1 162 ? -10.810 11.551 10.770 1.00 94.94 162 GLN A C 1
ATOM 1234 O O . GLN A 1 162 ? -11.703 11.556 9.920 1.00 94.94 162 GLN A O 1
ATOM 1239 N N . ARG A 1 163 ? -10.075 12.637 11.039 1.00 94.88 163 ARG A N 1
ATOM 1240 C CA . ARG A 1 163 ? -10.238 13.916 10.340 1.00 94.88 163 ARG A CA 1
ATOM 1241 C C . ARG A 1 163 ? -9.908 13.782 8.857 1.00 94.88 163 ARG A C 1
ATOM 1243 O O . ARG A 1 163 ? -10.647 14.315 8.030 1.00 94.88 163 ARG A O 1
ATOM 1250 N N . HIS A 1 164 ? -8.831 13.072 8.526 1.00 95.38 164 HIS A N 1
ATOM 1251 C CA . HIS A 1 164 ? -8.427 12.828 7.145 1.00 95.38 164 HIS A CA 1
ATOM 1252 C C . HIS A 1 164 ? -9.469 12.007 6.387 1.00 95.38 164 HIS A C 1
ATOM 1254 O O . HIS A 1 164 ? -9.978 12.493 5.380 1.00 95.38 164 HIS A O 1
ATOM 1260 N N . VAL A 1 165 ? -9.876 10.839 6.901 1.00 96.12 165 VAL A N 1
ATOM 1261 C CA . VAL A 1 165 ? -10.867 9.981 6.225 1.00 96.12 165 VAL A CA 1
ATOM 1262 C C . VAL A 1 165 ? -12.176 10.735 5.990 1.00 96.12 165 VAL A C 1
ATOM 1264 O O . VAL A 1 165 ? -12.649 10.781 4.855 1.00 96.12 165 VAL A O 1
ATOM 1267 N N . LYS A 1 166 ? -12.723 11.416 7.010 1.00 95.62 166 LYS A N 1
ATOM 1268 C CA . LYS A 1 16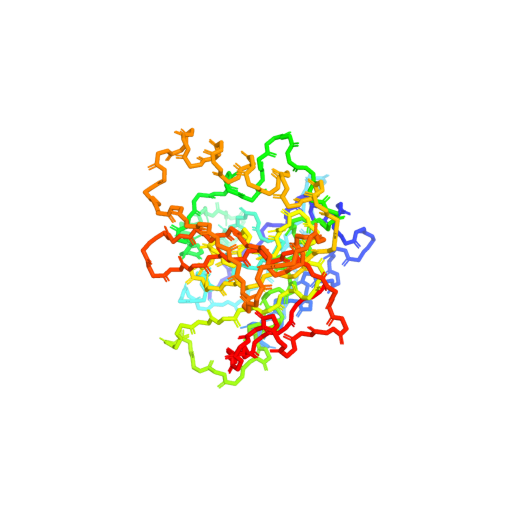6 ? -13.937 12.244 6.855 1.00 95.62 166 LYS A CA 1
ATOM 1269 C C . LYS A 1 166 ? -13.776 13.305 5.771 1.00 95.62 166 LYS A C 1
ATOM 1271 O O . LYS A 1 166 ? -14.670 13.482 4.944 1.00 95.62 166 LYS A O 1
ATOM 1276 N N . LYS A 1 167 ? -12.644 14.018 5.775 1.00 95.50 167 LYS A N 1
ATOM 1277 C CA . LYS A 1 167 ? -12.359 15.064 4.790 1.00 95.50 167 LYS A CA 1
ATOM 1278 C C . LYS A 1 167 ? -12.322 14.487 3.375 1.00 95.50 167 LYS A C 1
ATOM 1280 O O . LYS A 1 167 ? -13.005 15.023 2.508 1.00 95.50 167 LYS A O 1
ATOM 1285 N N . GLN A 1 168 ? -11.568 13.411 3.147 1.00 95.75 168 GLN A N 1
ATOM 1286 C CA . GLN A 1 168 ? -11.440 12.813 1.815 1.00 95.75 168 GLN A CA 1
ATOM 1287 C C . GLN A 1 168 ? -12.766 12.235 1.326 1.00 95.75 168 GLN A C 1
ATOM 1289 O O . GLN A 1 168 ? -13.145 12.464 0.180 1.00 95.75 168 GLN A O 1
ATOM 1294 N N . CYS A 1 169 ? -13.524 11.575 2.205 1.00 96.00 169 CYS A N 1
ATOM 1295 C CA . CYS A 1 169 ? -14.836 11.056 1.839 1.00 96.00 169 CYS A CA 1
ATOM 1296 C C . CYS A 1 169 ? -15.809 12.167 1.442 1.00 96.00 169 CYS A C 1
ATOM 1298 O O . CYS A 1 169 ? -16.550 12.007 0.475 1.00 96.00 169 CYS A O 1
ATOM 1300 N N . LYS A 1 170 ? -15.779 13.306 2.147 1.00 96.25 170 LYS A N 1
ATOM 1301 C CA . LYS A 1 170 ? -16.589 14.477 1.801 1.00 96.25 170 LYS A CA 1
ATOM 1302 C C . LYS A 1 170 ? -16.159 15.088 0.463 1.00 96.25 170 LYS A C 1
ATOM 1304 O O . LYS A 1 170 ? -17.008 15.300 -0.393 1.00 96.25 170 LYS A O 1
ATOM 1309 N N . LEU A 1 171 ? -14.864 15.360 0.281 1.00 95.50 171 LEU A N 1
ATOM 1310 C CA . LEU A 1 171 ? -14.340 16.019 -0.924 1.00 95.50 171 LEU A CA 1
ATOM 1311 C C . LEU A 1 171 ? -14.539 15.177 -2.189 1.00 95.50 171 LEU A C 1
ATOM 1313 O O . LEU A 1 171 ? -14.946 15.702 -3.219 1.00 95.50 171 LEU A O 1
ATOM 1317 N N . HIS A 1 172 ? -14.297 13.870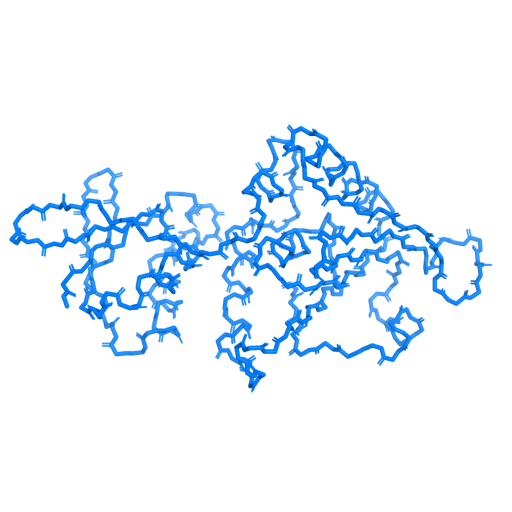 -2.099 1.00 94.94 172 HIS A N 1
ATOM 1318 C CA . HIS A 1 172 ? -14.356 12.956 -3.242 1.00 94.94 172 HIS A CA 1
ATOM 1319 C C . HIS A 1 172 ? -15.676 12.182 -3.332 1.00 94.94 172 HIS A C 1
ATOM 1321 O O . HIS A 1 172 ? -15.781 11.259 -4.133 1.00 94.94 172 HIS A O 1
ATOM 1327 N N . ARG A 1 173 ? -16.684 12.550 -2.524 1.00 96.38 173 ARG A N 1
ATOM 1328 C CA . ARG A 1 173 ? -18.020 11.923 -2.499 1.00 96.38 173 ARG A CA 1
ATOM 1329 C C . ARG A 1 173 ? -17.964 10.392 -2.368 1.00 96.38 173 ARG A C 1
ATOM 1331 O O . ARG A 1 173 ? -18.755 9.671 -2.968 1.00 96.38 173 ARG A O 1
ATOM 1338 N N . ILE A 1 174 ? -17.030 9.891 -1.559 1.00 96.25 174 ILE A N 1
ATOM 1339 C CA . ILE A 1 174 ? -16.856 8.453 -1.329 1.00 96.25 174 ILE A CA 1
ATOM 1340 C C . ILE A 1 174 ? -17.984 7.977 -0.409 1.00 96.25 174 ILE A C 1
ATOM 1342 O O . ILE A 1 174 ? -18.090 8.422 0.741 1.00 96.25 174 ILE A O 1
ATOM 1346 N N . LYS A 1 175 ? -18.826 7.061 -0.899 1.00 96.88 175 LYS A N 1
ATOM 1347 C CA . LYS A 1 175 ? -19.881 6.427 -0.096 1.00 96.88 175 LYS A CA 1
ATOM 1348 C C . LYS A 1 175 ? -19.244 5.636 1.045 1.00 96.88 175 LYS A C 1
ATOM 1350 O O . LYS A 1 175 ? -18.398 4.778 0.811 1.00 96.88 175 LYS A O 1
ATOM 1355 N N . HIS A 1 176 ? -19.652 5.924 2.277 1.00 97.88 176 HIS A N 1
ATOM 1356 C CA . HIS A 1 176 ? -19.096 5.269 3.454 1.00 97.88 176 HIS A CA 1
ATOM 1357 C C . HIS A 1 176 ? -20.089 5.216 4.617 1.00 97.88 176 HIS A C 1
ATOM 1359 O O . HIS A 1 176 ? -21.016 6.022 4.698 1.00 97.88 176 HIS A O 1
ATOM 1365 N N . LYS A 1 177 ? -19.849 4.290 5.549 1.00 98.31 177 LYS A N 1
ATOM 1366 C CA . LYS A 1 177 ? -20.487 4.246 6.871 1.00 98.31 177 LYS A CA 1
ATOM 1367 C C . LYS A 1 177 ? -19.423 4.366 7.952 1.00 98.31 177 LYS A C 1
ATOM 1369 O O . LYS A 1 177 ? -18.514 3.542 8.012 1.00 98.31 177 LYS A O 1
ATOM 1374 N N . GLU A 1 178 ? -19.557 5.364 8.819 1.00 98.00 178 GLU A N 1
ATOM 1375 C CA . GLU A 1 178 ? -18.733 5.507 10.021 1.00 98.00 178 GLU A CA 1
ATOM 1376 C C . GLU A 1 178 ? -19.402 4.804 11.209 1.00 98.00 178 GLU A C 1
ATOM 1378 O O . GLU A 1 178 ? -20.617 4.856 11.392 1.00 98.00 178 GLU A O 1
ATOM 1383 N N . THR A 1 179 ? -18.617 4.126 12.038 1.00 97.88 179 THR A N 1
ATOM 1384 C CA . THR A 1 179 ? -19.071 3.535 13.300 1.00 97.88 179 THR A CA 1
ATOM 1385 C C . THR A 1 179 ? -18.008 3.758 14.360 1.00 97.88 179 THR A C 1
ATOM 1387 O O . THR A 1 179 ? -16.822 3.550 14.110 1.00 97.88 179 THR A O 1
ATOM 1390 N N . ARG A 1 180 ? -18.426 4.172 15.553 1.00 96.06 180 ARG A N 1
ATOM 1391 C CA . ARG A 1 180 ? -17.545 4.341 16.711 1.00 96.06 180 ARG A CA 1
ATOM 1392 C C . ARG A 1 180 ? -18.016 3.448 17.839 1.00 96.06 180 ARG A C 1
ATOM 1394 O O . ARG A 1 180 ? -19.211 3.197 17.967 1.00 96.06 180 ARG A O 1
ATOM 1401 N N . GLY A 1 181 ? -17.086 2.998 18.661 1.00 94.00 181 GLY A N 1
ATOM 1402 C CA . GLY A 1 181 ? -17.409 2.174 19.813 1.00 94.00 181 GLY A CA 1
ATOM 1403 C C . GLY A 1 181 ? -16.183 1.894 20.659 1.00 94.00 181 GLY A C 1
ATOM 1404 O O . GLY A 1 181 ? -15.141 2.525 20.488 1.00 94.00 181 GLY A O 1
ATOM 1405 N N . THR A 1 182 ? -16.318 0.924 21.552 1.00 94.31 182 THR A N 1
ATOM 1406 C CA . THR A 1 182 ? -15.232 0.438 22.400 1.00 94.31 182 THR A CA 1
ATOM 1407 C C . THR A 1 182 ? -15.235 -1.085 22.342 1.00 94.31 182 THR A C 1
ATOM 1409 O O . THR A 1 182 ? -16.295 -1.695 22.464 1.00 94.31 182 THR A O 1
ATOM 1412 N N . VAL A 1 183 ? -14.074 -1.705 22.130 1.00 90.94 183 VAL A N 1
ATOM 1413 C CA . VAL A 1 183 ? -13.911 -3.154 22.308 1.00 90.94 183 VAL A CA 1
ATOM 1414 C C . VAL A 1 183 ? -13.727 -3.467 23.795 1.00 90.94 183 VAL A C 1
ATOM 1416 O O . VAL A 1 183 ? -12.949 -2.809 24.484 1.00 90.94 183 VAL A O 1
ATOM 1419 N N . GLY A 1 184 ? -14.454 -4.463 24.305 1.00 82.31 184 GLY A N 1
ATOM 1420 C CA . GLY A 1 184 ? -14.440 -4.815 25.728 1.00 82.31 184 GLY A CA 1
ATOM 1421 C C . GLY A 1 184 ? -15.161 -3.798 26.628 1.00 82.31 184 GLY A C 1
ATOM 1422 O O . GLY A 1 184 ? -16.100 -3.122 26.209 1.00 82.31 184 GLY A O 1
ATOM 1423 N N . ARG A 1 185 ? -14.755 -3.718 27.904 1.00 71.75 185 ARG A N 1
ATOM 1424 C CA . ARG A 1 185 ? -15.401 -2.850 28.904 1.00 71.75 185 ARG A CA 1
ATOM 1425 C C . ARG A 1 185 ? -14.883 -1.415 28.794 1.00 71.75 185 ARG A C 1
ATOM 1427 O O . ARG A 1 185 ? -13.678 -1.184 28.751 1.00 71.75 185 ARG A O 1
ATOM 1434 N N . LYS A 1 186 ? -15.801 -0.446 28.813 1.00 71.56 186 LYS A N 1
ATOM 1435 C CA . LYS A 1 186 ? -15.487 0.987 28.755 1.00 71.56 186 LYS A CA 1
ATOM 1436 C C . LYS A 1 186 ? -14.642 1.405 29.967 1.00 71.56 186 LYS A C 1
ATOM 1438 O O . LYS A 1 186 ? -15.145 1.459 31.086 1.00 71.56 186 LYS A O 1
ATOM 1443 N N . GLY A 1 187 ? -13.359 1.676 29.737 1.00 69.44 187 GLY A N 1
ATOM 1444 C CA . GLY A 1 187 ? -12.422 2.187 30.740 1.00 69.44 187 GLY A CA 1
ATOM 1445 C C . GLY A 1 187 ? -12.241 3.706 30.658 1.00 69.44 187 GLY A C 1
ATOM 1446 O O . GLY A 1 187 ? -12.583 4.331 29.655 1.00 69.44 187 GLY A O 1
ATOM 1447 N N . ARG A 1 188 ? -11.657 4.312 31.701 1.00 67.94 188 ARG A N 1
ATOM 1448 C CA . ARG A 1 188 ? -11.366 5.762 31.744 1.00 67.94 188 ARG A CA 1
ATOM 1449 C C . ARG A 1 188 ? -10.252 6.202 30.780 1.00 67.94 188 ARG A C 1
ATOM 1451 O O . ARG A 1 188 ? -10.215 7.365 30.408 1.00 67.94 188 ARG A O 1
ATOM 1458 N N . SER A 1 189 ? -9.373 5.291 30.352 1.00 76.38 189 SER A N 1
ATOM 1459 C CA . SER A 1 189 ? -8.196 5.594 29.517 1.00 76.38 189 SER A CA 1
ATOM 1460 C C . SER A 1 189 ? -8.480 5.696 28.012 1.00 76.38 189 SER A C 1
ATOM 1462 O O . SER A 1 189 ? -7.566 5.966 27.238 1.00 76.38 189 SER A O 1
ATOM 1464 N N . GLY A 1 190 ? -9.707 5.405 27.566 1.00 83.88 190 GLY A N 1
ATOM 1465 C CA . GLY A 1 190 ? -10.046 5.336 26.139 1.00 83.88 190 GLY A CA 1
ATOM 1466 C C . GLY A 1 190 ? -9.419 4.155 25.384 1.00 83.88 190 GLY A C 1
ATOM 1467 O O . GLY A 1 190 ? -9.620 4.018 24.180 1.00 83.88 190 GLY A O 1
ATOM 1468 N N . THR A 1 191 ? -8.687 3.276 26.073 1.00 90.25 191 THR A N 1
ATOM 1469 C CA . THR A 1 191 ? -8.206 2.009 25.513 1.00 90.25 191 THR A CA 1
ATOM 1470 C C . THR A 1 191 ? -9.388 1.164 25.038 1.00 90.25 191 THR A C 1
ATOM 1472 O O . THR A 1 191 ? -10.395 1.049 25.731 1.00 90.25 191 THR A O 1
ATOM 1475 N N . GLY A 1 192 ? -9.265 0.589 23.847 1.00 92.56 192 GLY A N 1
ATOM 1476 C CA . GLY A 1 192 ? -10.326 -0.144 23.168 1.00 92.56 192 GLY A CA 1
ATOM 1477 C C . GLY A 1 192 ? -11.282 0.742 22.369 1.00 92.56 192 GLY A C 1
ATOM 1478 O O . GLY A 1 192 ? -12.056 0.212 21.575 1.00 92.56 192 GLY A O 1
ATOM 1479 N N . ASN A 1 193 ? -11.250 2.073 22.513 1.00 94.62 193 ASN A N 1
ATOM 1480 C CA . ASN A 1 193 ? -12.052 2.937 21.647 1.00 94.62 193 ASN A CA 1
ATOM 1481 C C . ASN A 1 193 ? -11.632 2.742 20.194 1.00 94.62 193 ASN A C 1
ATOM 1483 O O . ASN A 1 193 ? -10.445 2.637 19.900 1.00 94.62 193 ASN A O 1
ATOM 1487 N N . PHE A 1 194 ? -12.589 2.716 19.279 1.00 95.81 194 PHE A N 1
ATOM 1488 C CA . PHE A 1 194 ? -12.296 2.580 17.864 1.00 95.81 194 PHE A CA 1
ATOM 1489 C C . PHE A 1 194 ? -13.162 3.490 17.009 1.00 95.81 194 PHE A C 1
ATOM 1491 O O . PHE A 1 194 ? -14.294 3.839 17.359 1.00 95.81 194 PHE A O 1
ATOM 1498 N N . VAL A 1 195 ? -12.629 3.798 15.832 1.00 97.44 195 VAL A N 1
ATOM 1499 C CA . VAL A 1 195 ? -13.390 4.294 14.690 1.00 97.44 195 VAL A CA 1
ATOM 1500 C C . VAL A 1 195 ? -13.263 3.290 13.552 1.00 97.44 195 VAL A C 1
ATOM 1502 O O . VAL A 1 195 ? -12.178 2.781 13.273 1.00 97.44 195 VAL A O 1
ATOM 1505 N N . ARG A 1 196 ? -14.384 2.975 12.911 1.00 98.12 196 ARG A N 1
ATOM 1506 C CA . ARG A 1 196 ? -14.478 2.089 11.755 1.00 98.12 196 ARG A CA 1
ATOM 1507 C C . ARG A 1 196 ? -15.142 2.829 10.601 1.00 98.12 196 ARG A C 1
ATOM 1509 O O . ARG A 1 196 ? -16.164 3.478 10.805 1.00 98.12 196 ARG A O 1
ATOM 1516 N N . TYR A 1 197 ? -14.597 2.662 9.405 1.00 98.38 197 TYR A N 1
ATOM 1517 C CA . TYR A 1 197 ? -15.204 3.076 8.146 1.00 98.38 197 TYR A CA 1
ATOM 1518 C C . TYR A 1 197 ? -15.433 1.849 7.264 1.00 98.38 197 TYR A C 1
ATOM 1520 O O . TYR A 1 197 ? -14.546 1.009 7.137 1.00 98.38 197 TYR A O 1
ATOM 1528 N N . SER A 1 198 ? -16.620 1.736 6.675 1.00 98.00 198 SER A N 1
ATOM 1529 C CA . SER A 1 198 ? -16.947 0.751 5.635 1.00 98.00 198 SER A CA 1
ATOM 1530 C C . SER A 1 198 ? -17.204 1.481 4.324 1.00 98.00 198 SER A C 1
ATOM 1532 O O . SER A 1 198 ? -17.947 2.464 4.324 1.00 98.00 198 SER A O 1
ATOM 1534 N N . PHE A 1 199 ? -16.615 0.994 3.232 1.00 96.94 199 PHE A N 1
ATOM 1535 C CA . PHE A 1 199 ? -16.762 1.538 1.875 1.00 96.94 199 PHE A CA 1
ATOM 1536 C C . PHE A 1 199 ? -17.474 0.540 0.945 1.00 96.94 199 PHE A C 1
ATOM 1538 O O . PHE A 1 199 ? -17.105 0.383 -0.214 1.00 96.94 199 PHE A O 1
ATOM 1545 N N . GLY A 1 200 ? -18.467 -0.181 1.474 1.00 93.31 200 GLY A N 1
ATOM 1546 C CA . GLY A 1 200 ? -18.970 -1.417 0.872 1.00 93.31 200 GLY A CA 1
ATOM 1547 C C . GLY A 1 200 ? -18.271 -2.608 1.519 1.00 93.31 200 GLY A C 1
ATOM 1548 O O . GLY A 1 200 ? -18.297 -2.728 2.746 1.00 93.31 200 GLY A O 1
ATOM 1549 N N . GLU A 1 201 ? -17.625 -3.447 0.714 1.00 88.94 201 GLU A N 1
ATOM 1550 C CA . GLU A 1 201 ? -16.880 -4.615 1.197 1.00 88.94 201 GLU A CA 1
ATOM 1551 C C . GLU A 1 201 ? -15.646 -4.265 2.050 1.00 88.94 201 GLU A C 1
ATOM 1553 O O . GLU A 1 201 ? -15.538 -4.802 3.158 1.00 88.94 201 GLU A O 1
ATOM 1558 N N . PRO A 1 202 ? -14.721 -3.365 1.637 1.00 95.75 202 PRO A N 1
ATOM 1559 C CA . PRO A 1 202 ? -13.559 -3.073 2.462 1.00 95.75 202 PRO A CA 1
ATOM 1560 C C . PRO A 1 202 ? -13.950 -2.260 3.697 1.00 95.75 202 PRO A C 1
ATOM 1562 O O . PRO A 1 202 ? -14.696 -1.272 3.636 1.00 95.75 202 PRO A O 1
ATOM 1565 N N . THR A 1 203 ? -13.395 -2.664 4.837 1.00 97.81 203 THR A N 1
ATOM 1566 C CA . THR A 1 203 ? -13.568 -1.981 6.117 1.00 97.81 203 THR A CA 1
ATOM 1567 C C . THR A 1 203 ? -12.220 -1.643 6.727 1.00 97.81 203 THR A C 1
ATOM 1569 O O . THR A 1 203 ? -11.326 -2.482 6.780 1.00 97.81 203 THR A O 1
ATOM 1572 N N . ILE A 1 204 ? -12.074 -0.420 7.228 1.00 98.38 204 ILE A N 1
ATOM 1573 C CA . ILE A 1 204 ? -10.893 -0.013 7.990 1.00 98.38 204 ILE A CA 1
ATOM 1574 C C . ILE A 1 204 ? -11.294 0.371 9.399 1.00 98.38 204 ILE A C 1
ATOM 1576 O O . ILE A 1 204 ? -12.235 1.139 9.598 1.00 98.38 204 ILE A O 1
ATOM 1580 N N . ARG A 1 205 ? -10.597 -0.172 10.393 1.00 98.19 205 ARG A N 1
ATOM 1581 C CA . ARG A 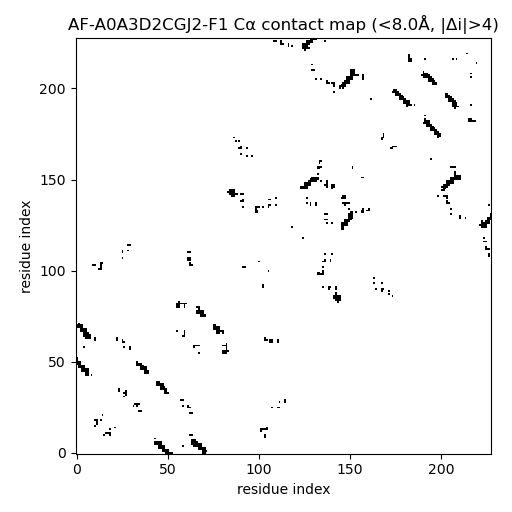1 205 ? -10.847 0.092 11.811 1.00 98.19 205 ARG A CA 1
ATOM 1582 C C . ARG A 1 205 ? -9.552 0.486 12.495 1.00 98.19 205 ARG A C 1
ATOM 1584 O O . ARG A 1 205 ? -8.610 -0.287 12.471 1.00 98.19 205 ARG A O 1
ATOM 1591 N N . LEU A 1 206 ? -9.531 1.628 13.166 1.00 97.69 206 LEU A N 1
ATOM 1592 C CA . LEU A 1 206 ? -8.409 2.042 14.006 1.00 97.69 206 LEU A CA 1
ATOM 1593 C C . LEU A 1 206 ? -8.834 1.988 15.473 1.00 97.69 206 LEU A C 1
ATOM 1595 O O . LEU A 1 206 ? -9.817 2.628 15.850 1.00 97.69 206 LEU A O 1
ATOM 1599 N N . ILE A 1 207 ? -8.117 1.199 16.273 1.00 96.50 207 ILE A N 1
ATOM 1600 C CA . ILE A 1 207 ? -8.375 0.970 17.697 1.00 96.50 207 ILE A CA 1
ATOM 1601 C C . ILE A 1 207 ? -7.305 1.688 18.521 1.00 96.50 207 ILE A C 1
ATOM 1603 O O . ILE A 1 207 ? -6.109 1.526 18.289 1.00 96.50 207 ILE A O 1
ATOM 1607 N N . THR A 1 208 ? -7.724 2.445 19.529 1.00 95.69 208 THR A N 1
ATOM 1608 C CA . THR A 1 208 ? -6.826 3.021 20.524 1.00 95.69 208 THR A CA 1
ATOM 1609 C C . THR A 1 208 ? -6.353 1.939 21.491 1.00 95.69 208 THR A C 1
ATOM 1611 O O . THR A 1 208 ? -7.162 1.365 22.219 1.00 95.69 208 THR A O 1
ATOM 1614 N N . GLY A 1 209 ? -5.055 1.651 21.552 1.00 94.31 209 GLY A N 1
ATOM 1615 C CA . GLY A 1 209 ? -4.552 0.602 22.437 1.00 94.31 209 GLY A CA 1
ATOM 1616 C C . GLY A 1 209 ? -3.050 0.366 22.382 1.00 94.31 209 GLY A C 1
ATOM 1617 O O . GLY A 1 209 ? -2.328 0.990 21.614 1.00 94.31 209 GLY A O 1
ATOM 1618 N N . ASP A 1 210 ? -2.582 -0.541 23.241 1.00 93.12 210 ASP A N 1
ATOM 1619 C CA . ASP A 1 210 ? -1.202 -1.021 23.231 1.00 93.12 210 ASP A CA 1
ATOM 1620 C C . ASP A 1 210 ? -1.110 -2.276 22.360 1.00 93.12 210 ASP A C 1
ATOM 1622 O O . ASP A 1 210 ? -1.736 -3.294 22.659 1.00 93.12 210 ASP A O 1
ATOM 1626 N N . ALA A 1 211 ? -0.306 -2.203 21.304 1.00 93.38 211 ALA A N 1
ATOM 1627 C CA . ALA A 1 211 ? -0.056 -3.295 20.373 1.00 93.38 211 ALA A CA 1
ATOM 1628 C C . ALA A 1 211 ? 0.503 -4.559 21.042 1.00 93.38 211 ALA A C 1
ATOM 1630 O O . ALA A 1 211 ? 0.291 -5.667 20.565 1.00 93.38 211 ALA A O 1
ATOM 1631 N N . ARG A 1 212 ? 1.161 -4.429 22.199 1.00 92.44 212 ARG A N 1
ATOM 1632 C CA . ARG A 1 212 ? 1.642 -5.578 22.986 1.00 92.44 212 ARG A CA 1
ATOM 1633 C C . ARG A 1 212 ? 0.498 -6.343 23.662 1.00 92.44 212 ARG A C 1
ATOM 1635 O O . ARG A 1 212 ? 0.701 -7.436 24.177 1.00 92.44 212 ARG A O 1
ATOM 1642 N N . LYS A 1 213 ? -0.713 -5.772 23.679 1.00 90.50 213 LYS A N 1
ATOM 1643 C CA . LYS A 1 213 ? -1.932 -6.323 24.290 1.00 90.50 213 LYS A CA 1
ATOM 1644 C C . LYS A 1 213 ? -3.053 -6.462 23.250 1.00 90.50 213 LYS A C 1
ATOM 1646 O O . LYS A 1 213 ? -4.175 -6.011 23.469 1.00 90.50 213 LYS A O 1
ATOM 1651 N N . THR A 1 214 ? -2.764 -7.101 22.115 1.00 90.94 214 THR A N 1
ATOM 1652 C CA . THR A 1 214 ? -3.702 -7.237 20.982 1.00 90.94 214 THR A CA 1
ATOM 1653 C C . THR A 1 214 ? -4.902 -8.142 21.248 1.00 90.94 214 THR A C 1
ATOM 1655 O O . THR A 1 214 ? -5.996 -7.825 20.794 1.00 90.94 214 THR A O 1
ATOM 1658 N N . ARG A 1 215 ? -4.745 -9.253 21.984 1.00 89.69 215 ARG A N 1
ATOM 1659 C CA . ARG A 1 215 ? -5.822 -10.245 22.207 1.00 89.69 215 ARG A CA 1
ATOM 1660 C C . ARG A 1 215 ? -7.172 -9.630 22.625 1.00 89.69 215 ARG A C 1
ATOM 1662 O O . ARG A 1 215 ? -8.157 -9.884 21.930 1.00 89.69 215 ARG A O 1
ATOM 1669 N N . PRO A 1 216 ? -7.255 -8.805 23.690 1.00 90.12 216 PRO A N 1
ATOM 1670 C CA . PRO A 1 216 ? -8.519 -8.174 24.076 1.00 90.12 216 PRO A CA 1
ATOM 1671 C C . PRO A 1 216 ? -9.015 -7.130 23.064 1.00 90.12 216 PRO A C 1
ATOM 1673 O O . PRO A 1 216 ? -10.214 -6.872 23.005 1.00 90.12 216 PRO A O 1
ATOM 1676 N N . LEU A 1 217 ? -8.120 -6.538 22.264 1.00 93.06 217 LEU A N 1
ATOM 1677 C CA . LEU A 1 217 ? -8.466 -5.511 21.278 1.00 93.06 217 LEU A CA 1
ATOM 1678 C C . LEU A 1 217 ? -9.039 -6.106 19.983 1.00 93.06 217 LEU A C 1
ATOM 1680 O O . LEU A 1 217 ? -9.931 -5.520 19.376 1.00 93.06 217 LEU A O 1
ATOM 1684 N N . LEU A 1 218 ? -8.530 -7.264 19.562 1.00 94.19 218 LEU A N 1
ATOM 1685 C CA . LEU A 1 218 ? -8.897 -7.911 18.300 1.00 94.19 218 LEU A CA 1
ATOM 1686 C C . LEU A 1 218 ? -10.045 -8.918 18.445 1.00 94.19 218 LEU A C 1
ATOM 1688 O O . LEU A 1 218 ? -10.617 -9.320 17.439 1.00 94.19 218 LEU A O 1
ATOM 1692 N N . GLN A 1 219 ? -10.397 -9.318 19.674 1.00 90.88 219 GLN A N 1
ATOM 1693 C CA . GLN A 1 219 ? -11.547 -10.190 19.973 1.00 90.88 219 GLN A CA 1
ATOM 1694 C C . GLN A 1 219 ? -11.578 -11.489 19.140 1.00 90.88 219 GLN A C 1
ATOM 1696 O O . GLN A 1 219 ? -12.636 -11.943 18.716 1.00 90.88 219 GLN A O 1
ATOM 1701 N N . GLY A 1 220 ? -10.407 -12.084 18.888 1.00 89.19 220 GLY A N 1
ATOM 1702 C CA . GLY A 1 220 ? -10.279 -13.329 18.120 1.00 89.19 220 GLY A CA 1
ATOM 1703 C C . GLY A 1 220 ? -10.321 -13.166 16.596 1.00 89.19 220 GLY A C 1
ATOM 1704 O O . GLY A 1 220 ? -10.255 -14.170 15.887 1.00 89.19 220 GLY A O 1
ATOM 1705 N N . GLU A 1 221 ? -10.395 -11.936 16.076 1.00 93.75 221 GLU A N 1
ATOM 1706 C CA . GLU A 1 221 ? -10.284 -11.693 14.638 1.00 93.75 221 GLU A CA 1
ATOM 1707 C C . GLU A 1 221 ? -8.911 -12.130 14.106 1.00 93.75 221 GLU A C 1
ATOM 1709 O O . GLU A 1 221 ? -7.873 -11.873 14.721 1.00 93.75 221 GLU A O 1
ATOM 1714 N N . ARG A 1 222 ? -8.921 -12.805 12.951 1.00 93.12 222 ARG A N 1
ATOM 1715 C CA . ARG A 1 222 ? -7.724 -13.323 12.285 1.00 93.12 222 ARG A CA 1
ATOM 1716 C C . ARG A 1 222 ? -7.355 -12.455 11.090 1.00 93.12 222 ARG A C 1
ATOM 1718 O O . ARG A 1 222 ? -8.230 -11.979 10.365 1.00 93.12 222 ARG A O 1
ATOM 1725 N N . PHE A 1 223 ? -6.054 -12.307 10.879 1.00 95.25 223 PHE A N 1
ATOM 1726 C CA . PHE A 1 223 ? -5.478 -11.488 9.823 1.00 95.25 223 PHE A CA 1
ATOM 1727 C C . PHE A 1 223 ? -4.435 -12.328 9.084 1.00 95.25 223 PHE A C 1
ATOM 1729 O O . PHE A 1 223 ? -3.474 -12.753 9.723 1.00 95.25 223 PHE A O 1
ATOM 1736 N N . PRO A 1 224 ? -4.616 -12.613 7.782 1.00 95.12 224 PRO A N 1
ATOM 1737 C CA . PRO A 1 224 ? -3.602 -13.310 6.998 1.00 95.12 224 PRO A CA 1
ATOM 1738 C C . PRO A 1 224 ? -2.351 -12.461 6.758 1.00 95.12 224 PRO A C 1
ATOM 1740 O O . PRO A 1 224 ? -1.306 -13.021 6.455 1.00 95.12 224 PRO A O 1
ATOM 1743 N N . LEU A 1 225 ? -2.454 -11.133 6.894 1.00 96.62 225 LEU A N 1
ATOM 1744 C CA . LEU A 1 225 ? -1.354 -10.196 6.694 1.00 96.62 225 LEU A CA 1
ATOM 1745 C C . LEU A 1 225 ? -1.134 -9.352 7.950 1.00 96.62 225 LEU A C 1
ATOM 1747 O O . LEU A 1 225 ? -2.089 -8.812 8.516 1.00 96.62 225 LEU A O 1
ATOM 1751 N N . ILE A 1 226 ? 0.129 -9.192 8.339 1.00 95.19 226 ILE A N 1
ATOM 1752 C CA . ILE A 1 226 ? 0.573 -8.205 9.326 1.00 95.19 226 ILE A CA 1
ATOM 1753 C C . ILE A 1 226 ? 1.592 -7.307 8.629 1.00 95.19 226 ILE A C 1
ATOM 1755 O O . ILE A 1 226 ? 2.540 -7.816 8.038 1.00 95.19 226 ILE A O 1
ATOM 1759 N N . VAL A 1 227 ? 1.381 -5.992 8.673 1.00 93.19 227 VAL A N 1
ATOM 1760 C CA . VAL A 1 227 ? 2.255 -4.994 8.036 1.00 93.19 227 VAL A CA 1
ATOM 1761 C C . VAL A 1 227 ? 2.533 -3.881 9.042 1.00 93.19 227 VAL A C 1
ATOM 1763 O O . VAL A 1 227 ? 1.601 -3.419 9.698 1.00 93.19 227 VAL A O 1
ATOM 1766 N N . THR A 1 228 ? 3.798 -3.481 9.177 1.00 81.06 228 THR A N 1
ATOM 1767 C CA . THR A 1 228 ? 4.292 -2.470 10.133 1.00 81.06 228 THR A CA 1
ATOM 1768 C C . THR A 1 228 ? 5.291 -1.541 9.482 1.00 81.06 228 THR A C 1
ATOM 1770 O O . THR A 1 228 ? 6.128 -2.081 8.727 1.00 81.06 228 THR A O 1
#

Secondary structure (DSSP, 8-state):
-EEEEEEPGGGHHHHGGGHHHHHHHHHHHH-TT-PPEEEEETTEEEEEEE--GGGHHHHTTSTTEEEEEEEETTEEEE-------SS-GGGTS-TT---SS-HHHHHHHHHHHHHT--S-TTSPPEEEETT-TT-HHHHHHHHHT-EEEEEES-HHHHHHHHHHHHHHHHHTT---EEEEEESSS--TT-TTEEEEEESSS-EEEEEES-GGGHHHHHTT---SEE--

Nearest PDB structures (foldseek):
  7wts-assembly1_q  TM=7.990E-01  e=9.321E-02  Homo sapiens
  8ryd-assembly1_B  TM=7.987E-01  e=9.901E-02  Pseudomonas aeruginosa
  3cjr-assembly1_A  TM=3.286E-01  e=4.335E-04  unclassified
  3cjt-assembly4_G  TM=3.188E-01  e=4.604E-04  unclassified
  7f8b-assembly1_A  TM=7.217E-01  e=1.704E-01  Mycolicibacterium smegmatis

pLDDT: mean 92.91, std 6.65, range [60.34, 98.38]